Protein AF-A0AAD5J1R4-F1 (afdb_monomer_lite)

Sequence (241 aa):
MRTSSSSIIDPLDPNIWIPVDDSEETWIGKNVGCISYLMESNGELLVVHRIMNFMLSIIDPDAPHGVLKEDVMTVAVIKVLIINLIIMMMMMIILPTIITVDWARYSVYAIMFLTTMTRFVIKLAEEEPDDNEDEGDDDAIIDFNLTMLQTSKFEVFKIDYPGANNNNNMSVTRLKSLGDRMLFVSKSGSVSVQVSKSNDELKKNCIFFVEEEFEDYPTTISRESGIFYLENERIQRSLPS

Foldseek 3Di:
DDPPPPDPPDPPPQFDWDAPDPPSQKIWGWHKDWDWAWDDDPNWIKIKIFIKIWTFIFRDVDDDDDDPPPVVLVVVLVVVVVVVVVVVVVCVVVVVVPDPDDPPVVVVVVVVVVVVVVVVNVVSVPPDPPDPDDDDDDPPPRCSPDTPIAGQFMWMKIWDDQPPVVDNDIDIHTDLFPPQWEKEDEPVHIDIDRNVVDPPPDDGRKYFYFYADDPPDDDDRDQRGFIAHSNVRDTDTPDDD

Organism: Acer negundo (NCBI:txid4023)

InterPro domains:
  IPR005174 KIB1-4, beta-propeller [PF03478] (149-221)
  IPR050942 Arabidopsis F-box involved in BR signaling [PTHR44259] (27-236)

Structure (mmCIF, N/CA/C/O backbone):
data_AF-A0AAD5J1R4-F1
#
_entry.id   AF-A0AAD5J1R4-F1
#
loop_
_atom_site.group_PDB
_atom_site.id
_atom_site.type_symbol
_atom_site.label_atom_id
_atom_site.label_alt_id
_atom_site.label_comp_id
_atom_site.label_asym_id
_atom_site.label_entity_id
_atom_site.label_seq_id
_atom_site.pdbx_PDB_ins_code
_atom_site.Cartn_x
_atom_site.Cartn_y
_atom_site.Cartn_z
_atom_site.occupancy
_atom_site.B_iso_or_equiv
_atom_site.auth_seq_id
_atom_site.auth_comp_id
_atom_site.auth_asym_id
_atom_site.auth_atom_id
_atom_site.pdbx_PDB_model_num
ATOM 1 N N . MET A 1 1 ? 11.803 -38.289 -29.789 1.00 37.25 1 MET A N 1
ATOM 2 C CA . MET A 1 1 ? 10.973 -37.911 -28.625 1.00 37.25 1 MET A CA 1
ATOM 3 C C . MET A 1 1 ? 11.885 -37.277 -27.586 1.00 37.25 1 MET A C 1
ATOM 5 O O . MET A 1 1 ? 12.586 -37.999 -26.893 1.00 37.25 1 MET A O 1
ATOM 9 N N . ARG A 1 2 ? 11.965 -35.941 -27.554 1.00 30.50 2 ARG A N 1
ATOM 10 C CA . ARG A 1 2 ? 12.639 -35.196 -26.481 1.00 30.50 2 ARG A CA 1
ATOM 11 C C . ARG A 1 2 ? 11.595 -34.960 -25.394 1.00 30.50 2 ARG A C 1
ATOM 13 O O . ARG A 1 2 ? 10.564 -34.360 -25.669 1.00 30.50 2 ARG A O 1
ATOM 20 N N . THR A 1 3 ? 11.827 -35.499 -24.207 1.00 33.41 3 THR A N 1
ATOM 21 C CA . THR A 1 3 ? 11.014 -35.229 -23.022 1.00 33.41 3 THR A CA 1
ATOM 22 C C . THR A 1 3 ? 11.405 -33.859 -22.487 1.00 33.41 3 THR A C 1
ATOM 24 O O . THR A 1 3 ? 12.488 -33.706 -21.925 1.00 33.41 3 THR A O 1
ATOM 27 N N . SER A 1 4 ? 10.551 -32.863 -22.706 1.00 34.62 4 SER A N 1
ATOM 28 C CA . SER A 1 4 ? 10.670 -31.536 -22.106 1.00 34.62 4 SER A CA 1
ATOM 29 C C . SER A 1 4 ? 10.493 -31.675 -20.596 1.00 34.62 4 SER A C 1
ATOM 31 O O . SER A 1 4 ? 9.399 -31.964 -20.112 1.00 34.62 4 SER A O 1
ATOM 33 N N . SER A 1 5 ? 11.580 -31.531 -19.845 1.00 36.69 5 SER A N 1
ATOM 34 C CA . SER A 1 5 ? 11.534 -31.409 -18.393 1.00 36.69 5 SER A CA 1
ATOM 35 C C . SER A 1 5 ? 10.928 -30.051 -18.048 1.00 36.69 5 SER A C 1
ATOM 37 O O . SER A 1 5 ? 11.595 -29.028 -18.164 1.00 36.69 5 SER A O 1
ATOM 39 N N . SER A 1 6 ? 9.655 -30.044 -17.657 1.00 36.97 6 SER A N 1
ATOM 40 C CA . SER A 1 6 ? 9.028 -28.902 -16.993 1.00 36.97 6 SER A CA 1
ATOM 41 C C . SER A 1 6 ? 9.706 -28.737 -15.633 1.00 36.97 6 SER A C 1
ATOM 43 O O . SER A 1 6 ? 9.441 -29.494 -14.699 1.00 36.97 6 SER A O 1
ATOM 45 N N . SER A 1 7 ? 10.646 -27.800 -15.541 1.00 42.28 7 SER A N 1
ATOM 46 C CA . SER A 1 7 ? 11.111 -27.300 -14.255 1.00 42.28 7 SER A CA 1
ATOM 47 C C . SER A 1 7 ? 9.944 -26.569 -13.594 1.00 42.28 7 SER A C 1
ATOM 49 O O . SER A 1 7 ? 9.289 -25.717 -14.194 1.00 42.28 7 SER A O 1
ATOM 51 N N . ILE A 1 8 ? 9.645 -26.961 -12.360 1.00 39.19 8 ILE A N 1
ATOM 52 C CA . ILE A 1 8 ? 8.703 -26.265 -11.490 1.00 39.19 8 ILE A CA 1
ATOM 53 C C . ILE A 1 8 ? 9.394 -24.954 -11.110 1.00 39.19 8 ILE A C 1
ATOM 55 O O . ILE A 1 8 ? 10.308 -24.953 -10.290 1.00 39.19 8 ILE A O 1
ATOM 59 N N . ILE A 1 9 ? 9.025 -23.870 -11.788 1.00 45.59 9 ILE A N 1
ATOM 60 C CA . ILE A 1 9 ? 9.488 -22.519 -11.471 1.00 45.59 9 ILE A CA 1
ATOM 61 C C . ILE A 1 9 ? 8.836 -22.129 -10.144 1.00 45.59 9 ILE A C 1
ATOM 63 O O . ILE A 1 9 ? 7.610 -22.177 -10.024 1.00 45.59 9 ILE A O 1
ATOM 67 N N . ASP A 1 10 ? 9.650 -21.785 -9.149 1.00 42.41 10 ASP A N 1
ATOM 68 C CA . ASP A 1 10 ? 9.164 -21.292 -7.865 1.00 42.41 10 ASP A CA 1
ATOM 69 C C . ASP A 1 10 ? 8.550 -19.895 -8.094 1.00 42.41 10 ASP A C 1
ATOM 71 O O . ASP A 1 10 ? 9.265 -18.979 -8.507 1.00 42.41 10 ASP A O 1
ATOM 75 N N . PRO A 1 11 ? 7.233 -19.690 -7.896 1.00 51.22 11 PRO A N 1
ATOM 76 C CA . PRO A 1 11 ? 6.548 -18.442 -8.254 1.00 51.22 11 PRO A CA 1
ATOM 77 C C . PRO A 1 11 ? 6.973 -17.224 -7.415 1.00 51.22 11 PRO A C 1
ATOM 79 O O . PRO A 1 11 ? 6.411 -16.139 -7.584 1.00 51.22 11 PRO A O 1
ATOM 82 N N . LEU A 1 12 ? 7.924 -17.407 -6.498 1.00 46.44 12 LEU A N 1
ATOM 83 C CA . LEU A 1 12 ? 8.474 -16.387 -5.615 1.00 46.44 12 LEU A CA 1
ATOM 84 C C . LEU A 1 12 ? 9.927 -16.016 -5.931 1.00 46.44 12 LEU A C 1
ATOM 86 O O . LEU A 1 12 ? 10.470 -15.192 -5.201 1.00 46.44 12 LEU A O 1
ATOM 90 N N . ASP A 1 13 ? 10.554 -16.576 -6.972 1.00 58.09 13 ASP A N 1
ATOM 91 C CA . ASP A 1 13 ? 11.857 -16.077 -7.420 1.00 58.09 13 ASP A CA 1
ATOM 92 C C . ASP A 1 13 ? 11.669 -14.664 -8.013 1.00 58.09 13 ASP A C 1
ATOM 94 O O . ASP A 1 13 ? 10.977 -14.514 -9.027 1.00 58.09 13 ASP A O 1
ATOM 98 N N . PRO A 1 14 ? 12.207 -13.606 -7.375 1.00 55.34 14 PRO A N 1
ATOM 99 C CA . PRO A 1 14 ? 12.009 -12.227 -7.815 1.00 55.34 14 PRO A CA 1
ATOM 100 C C . PRO A 1 14 ? 12.715 -11.903 -9.141 1.00 55.34 14 PRO A C 1
ATOM 102 O O . PRO A 1 14 ? 12.555 -10.791 -9.632 1.00 55.34 14 PRO A O 1
ATOM 105 N N . ASN A 1 15 ? 13.471 -12.847 -9.715 1.00 58.97 15 ASN A N 1
ATOM 106 C CA . ASN A 1 15 ? 14.319 -12.630 -10.884 1.00 58.97 15 ASN A CA 1
ATOM 107 C C . ASN A 1 15 ? 13.973 -13.573 -12.050 1.00 58.97 15 ASN A C 1
ATOM 109 O O . ASN A 1 15 ? 14.857 -14.142 -12.692 1.00 58.97 15 ASN A O 1
ATOM 113 N N . ILE A 1 16 ? 12.681 -13.753 -12.339 1.00 68.81 16 ILE A N 1
ATOM 114 C CA . ILE A 1 16 ? 12.258 -14.499 -13.530 1.00 68.81 16 ILE A CA 1
ATOM 115 C C . ILE A 1 16 ? 12.332 -13.569 -14.746 1.00 68.81 16 ILE A C 1
ATOM 117 O O . ILE A 1 16 ? 11.579 -12.598 -14.850 1.00 68.81 16 ILE A O 1
ATOM 121 N N . TRP A 1 17 ? 13.223 -13.913 -15.674 1.00 65.94 17 TRP A N 1
ATOM 122 C CA . TRP A 1 17 ? 13.359 -13.278 -16.982 1.00 65.94 17 TRP A CA 1
ATOM 123 C C . TRP A 1 17 ? 12.684 -14.146 -18.039 1.00 65.94 17 TRP A C 1
ATOM 125 O O . TRP A 1 17 ? 12.950 -15.347 -18.119 1.00 65.94 17 TRP A O 1
ATOM 135 N N . ILE A 1 18 ? 11.790 -13.549 -18.826 1.00 69.00 18 ILE A N 1
ATOM 136 C CA . ILE A 1 18 ? 11.071 -14.242 -19.900 1.00 69.00 18 ILE A CA 1
ATOM 137 C C . ILE A 1 18 ? 11.356 -13.499 -21.212 1.00 69.00 18 ILE A C 1
ATOM 139 O O . ILE A 1 18 ? 11.088 -12.295 -21.269 1.00 69.00 18 ILE A O 1
ATOM 143 N N . PRO A 1 19 ? 11.897 -14.169 -22.247 1.00 65.19 19 PRO A N 1
ATOM 144 C CA . PRO A 1 19 ? 12.028 -13.563 -23.568 1.00 65.19 19 PRO A CA 1
ATOM 145 C C . PRO A 1 19 ? 10.634 -13.293 -24.152 1.00 65.19 19 PRO A C 1
ATOM 147 O O . PRO A 1 19 ? 9.714 -14.097 -23.977 1.00 65.19 19 PRO A O 1
ATOM 150 N N . VAL A 1 20 ? 10.455 -12.142 -24.802 1.00 68.44 20 VAL A N 1
ATOM 151 C CA . VAL A 1 20 ? 9.153 -11.731 -25.367 1.00 68.44 20 VAL A CA 1
ATOM 152 C C . VAL A 1 20 ? 8.798 -12.536 -26.613 1.00 68.44 20 VAL A C 1
ATOM 154 O O . VAL A 1 20 ? 7.625 -12.839 -26.839 1.00 68.44 20 VAL A O 1
ATOM 157 N N . ASP A 1 21 ? 9.804 -12.908 -27.396 1.00 74.94 21 ASP A N 1
ATOM 158 C CA . ASP A 1 21 ? 9.683 -13.699 -28.612 1.00 74.94 21 ASP A CA 1
ATOM 159 C C . ASP A 1 21 ? 10.934 -14.571 -28.832 1.00 74.94 21 ASP A C 1
ATOM 161 O O . ASP A 1 21 ? 11.870 -14.580 -28.028 1.00 74.94 21 ASP A O 1
ATOM 165 N N . ASP A 1 22 ? 10.934 -15.328 -29.930 1.00 75.75 22 ASP A N 1
ATOM 166 C CA . ASP A 1 22 ? 12.036 -16.220 -30.301 1.00 75.75 22 ASP A CA 1
ATOM 167 C C . ASP A 1 22 ? 13.310 -15.467 -30.742 1.00 75.75 22 ASP A C 1
ATOM 169 O O . ASP A 1 22 ? 14.309 -16.116 -31.047 1.00 75.75 22 ASP A O 1
ATOM 173 N N . SER A 1 23 ? 13.292 -14.127 -30.820 1.00 69.25 23 SER A N 1
ATOM 174 C CA . SER A 1 23 ? 14.465 -13.344 -31.237 1.00 69.25 23 SER A CA 1
ATOM 175 C C . SER A 1 23 ? 15.532 -13.246 -30.144 1.00 69.25 23 SER A C 1
ATOM 177 O O . SER A 1 23 ? 16.688 -12.993 -30.458 1.00 69.25 23 SER A O 1
ATOM 179 N N . GLU A 1 24 ? 15.16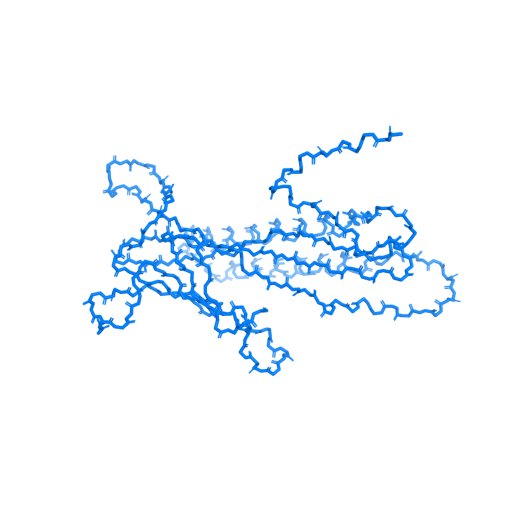9 -13.468 -28.872 1.00 62.22 24 GLU A N 1
ATOM 180 C CA . GLU A 1 24 ? 16.021 -13.214 -27.693 1.00 62.22 24 GLU A CA 1
ATOM 181 C C . GLU A 1 24 ? 16.518 -11.754 -27.564 1.00 62.22 24 GLU A C 1
ATOM 183 O O . GLU A 1 24 ? 17.336 -11.461 -26.691 1.00 62.22 24 GLU A O 1
ATOM 188 N N . GLU A 1 25 ? 16.002 -10.824 -28.375 1.00 63.16 25 GLU A N 1
ATOM 189 C CA . GLU A 1 25 ? 16.396 -9.406 -28.362 1.00 63.16 25 GLU A CA 1
ATOM 190 C C . GLU A 1 25 ? 15.637 -8.618 -27.284 1.00 63.16 25 GLU A C 1
ATOM 192 O O . GLU A 1 25 ? 16.150 -7.653 -26.726 1.00 63.16 25 GLU A O 1
ATOM 197 N N . THR A 1 26 ? 14.421 -9.050 -26.930 1.00 59.06 26 THR A N 1
ATOM 198 C CA . THR A 1 26 ? 13.591 -8.372 -25.922 1.00 59.06 26 THR A CA 1
ATOM 199 C C . THR A 1 26 ? 13.359 -9.258 -24.702 1.00 59.06 26 THR A C 1
ATOM 201 O O . THR A 1 26 ? 12.822 -10.365 -24.804 1.00 59.06 26 THR A O 1
ATOM 204 N N . TRP A 1 27 ? 13.692 -8.739 -23.518 1.00 61.38 27 TRP A N 1
ATOM 205 C CA . TRP A 1 27 ? 13.522 -9.431 -22.239 1.00 61.38 27 TRP A CA 1
ATOM 206 C C . TRP A 1 27 ? 12.521 -8.697 -21.347 1.00 61.38 27 TRP A C 1
ATOM 208 O O . TRP A 1 27 ? 12.589 -7.478 -21.186 1.00 61.38 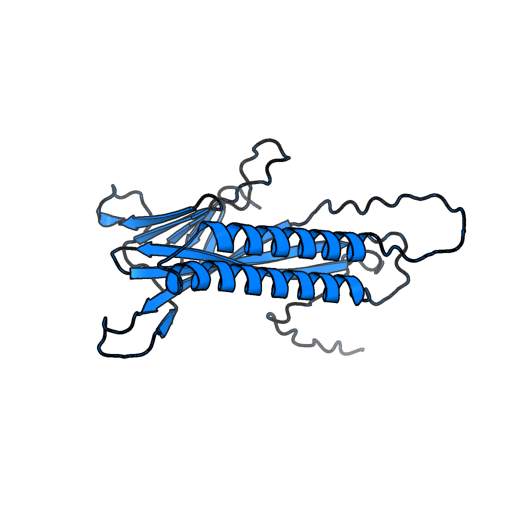27 TRP A O 1
ATOM 218 N N . ILE A 1 28 ? 11.612 -9.447 -20.718 1.00 63.38 28 ILE A N 1
ATOM 219 C CA . ILE A 1 28 ? 10.751 -8.934 -19.647 1.00 63.38 28 ILE A CA 1
ATOM 220 C C . ILE A 1 28 ? 11.301 -9.424 -18.314 1.00 63.38 28 ILE A C 1
ATOM 222 O O . ILE A 1 28 ? 11.259 -10.619 -18.005 1.00 63.38 28 ILE A O 1
ATOM 226 N N . GLY A 1 29 ? 11.789 -8.479 -17.513 1.00 66.31 29 GLY A N 1
ATOM 227 C CA . GLY A 1 29 ? 12.100 -8.709 -16.109 1.00 66.31 29 GLY A CA 1
ATOM 228 C C . GLY A 1 29 ? 10.849 -8.521 -15.268 1.00 66.31 29 GLY A C 1
ATOM 229 O O . GLY A 1 29 ? 10.264 -7.434 -15.264 1.00 66.31 29 GLY A O 1
ATOM 230 N N . LYS A 1 30 ? 10.434 -9.563 -14.543 1.00 66.44 30 LYS A N 1
ATOM 231 C CA . LYS A 1 30 ? 9.366 -9.446 -13.547 1.00 66.44 30 LYS A CA 1
ATOM 232 C C . LYS A 1 30 ? 9.980 -9.230 -12.172 1.00 66.44 30 LYS A C 1
ATOM 234 O O . LYS A 1 30 ? 10.419 -10.187 -11.550 1.00 66.44 30 LYS A O 1
ATOM 239 N N . ASN A 1 31 ? 9.939 -7.997 -11.680 1.00 75.69 31 ASN A N 1
ATOM 240 C CA . ASN A 1 31 ? 10.388 -7.662 -10.331 1.00 75.69 31 ASN A CA 1
ATOM 241 C C . ASN A 1 31 ? 9.186 -7.440 -9.396 1.00 75.69 31 ASN A C 1
ATOM 243 O O . ASN A 1 31 ? 8.081 -7.109 -9.840 1.00 75.69 31 ASN A O 1
ATOM 247 N N . VAL A 1 32 ? 9.382 -7.630 -8.093 1.00 79.19 32 VAL A N 1
ATOM 248 C CA . VAL A 1 32 ? 8.359 -7.410 -7.066 1.00 79.19 32 VAL A CA 1
ATOM 249 C C . VAL A 1 32 ? 8.813 -6.277 -6.161 1.00 79.19 32 VAL A C 1
ATOM 251 O O . VAL A 1 32 ? 9.796 -6.398 -5.437 1.00 79.19 32 VAL A O 1
ATOM 254 N N . GLY A 1 33 ? 8.062 -5.182 -6.159 1.00 83.62 33 GLY A N 1
ATOM 255 C CA . GLY A 1 33 ? 8.276 -4.076 -5.230 1.00 83.62 33 GLY A CA 1
ATOM 256 C C . GLY A 1 33 ? 7.164 -3.989 -4.194 1.00 83.62 33 GLY A C 1
ATOM 257 O O . GLY A 1 33 ? 6.067 -4.531 -4.356 1.00 83.62 33 GLY A O 1
ATOM 258 N N . CYS A 1 34 ? 7.467 -3.300 -3.100 1.00 88.19 34 CYS A N 1
ATOM 259 C CA . CYS A 1 34 ? 6.586 -3.178 -1.950 1.00 88.19 34 CYS A CA 1
ATOM 260 C C . CYS A 1 34 ? 6.570 -1.730 -1.452 1.00 88.19 34 CYS A C 1
ATOM 262 O O . CYS A 1 34 ? 7.620 -1.169 -1.147 1.00 88.19 34 CYS A O 1
ATOM 264 N N . ILE A 1 35 ? 5.379 -1.141 -1.342 1.00 89.88 35 ILE A N 1
ATOM 265 C CA . ILE A 1 35 ? 5.156 0.143 -0.664 1.00 89.88 35 ILE A CA 1
ATOM 266 C C . ILE A 1 35 ? 4.447 -0.137 0.656 1.00 89.88 35 ILE A C 1
ATOM 268 O O . ILE A 1 35 ? 3.526 -0.948 0.711 1.00 89.88 35 ILE A O 1
ATOM 272 N N . SER A 1 36 ? 4.870 0.536 1.724 1.00 94.06 36 SER A N 1
ATOM 273 C CA . SER A 1 36 ? 4.304 0.351 3.063 1.00 94.06 36 SER A CA 1
ATOM 274 C C . SER A 1 36 ? 3.607 1.625 3.522 1.00 94.06 36 SER A C 1
ATOM 276 O O . SER A 1 36 ? 4.203 2.698 3.486 1.00 94.06 36 SER A O 1
ATOM 278 N N . TYR A 1 37 ? 2.370 1.496 3.991 1.00 95.25 37 TYR A N 1
ATOM 279 C CA . TYR A 1 37 ? 1.590 2.582 4.576 1.00 95.25 37 TYR A CA 1
ATOM 280 C C . TYR A 1 37 ? 1.415 2.326 6.069 1.00 95.25 37 TYR A C 1
ATOM 282 O O . TYR A 1 37 ? 1.010 1.231 6.464 1.00 95.25 37 TYR A O 1
ATOM 290 N N . LEU A 1 38 ? 1.703 3.331 6.893 1.00 95.31 38 LEU A N 1
ATOM 291 C CA . LEU A 1 38 ? 1.463 3.292 8.332 1.00 95.31 38 LEU A CA 1
ATOM 292 C C . LEU A 1 38 ? 0.208 4.106 8.647 1.00 95.31 38 LEU A C 1
ATOM 294 O O . LEU A 1 38 ? 0.144 5.280 8.291 1.00 95.31 38 LEU A O 1
ATOM 298 N N . MET A 1 39 ? -0.773 3.501 9.316 1.00 95.50 39 MET A N 1
ATOM 299 C CA . MET A 1 39 ? -2.024 4.186 9.649 1.00 95.50 39 MET A CA 1
ATOM 300 C C . MET A 1 39 ? -2.605 3.751 10.987 1.00 95.50 39 MET A C 1
ATOM 302 O O . MET A 1 39 ? -2.470 2.598 11.395 1.00 95.50 39 MET A O 1
ATOM 306 N N . GLU A 1 40 ? -3.314 4.666 11.640 1.00 95.94 40 GLU A N 1
ATOM 307 C CA . GLU A 1 40 ? -4.115 4.369 12.823 1.00 95.94 40 GLU A CA 1
ATOM 308 C C . GLU A 1 40 ? -5.559 4.026 12.429 1.00 95.94 40 GLU A C 1
ATOM 310 O O . GLU A 1 40 ? -6.170 4.656 11.564 1.00 95.94 40 GLU A O 1
ATOM 315 N N . SER A 1 41 ? -6.123 3.011 13.077 1.00 95.50 41 SER A N 1
ATOM 316 C CA . SER A 1 41 ? -7.479 2.531 12.858 1.00 95.50 41 SER A CA 1
ATOM 317 C C . SER A 1 41 ? -8.099 2.094 14.181 1.00 95.50 41 SER A C 1
ATOM 319 O O . SER A 1 41 ? -7.761 1.039 14.713 1.00 95.50 41 SER A O 1
ATOM 321 N N . ASN A 1 42 ? -9.030 2.891 14.713 1.00 92.25 42 ASN A N 1
ATOM 322 C CA . ASN A 1 42 ? -9.698 2.638 15.998 1.00 92.25 42 ASN A CA 1
ATOM 323 C C . ASN A 1 42 ? -8.723 2.431 17.176 1.00 92.25 42 ASN A C 1
ATOM 325 O O . ASN A 1 42 ? -8.926 1.541 17.999 1.00 92.25 42 ASN A O 1
ATOM 329 N N . GLY A 1 43 ? -7.655 3.230 17.245 1.00 92.25 43 GLY A N 1
ATOM 330 C CA . GLY A 1 43 ? -6.619 3.095 18.274 1.00 92.25 43 GLY A CA 1
ATOM 331 C C . GLY A 1 43 ? -5.669 1.911 18.065 1.00 92.25 43 GLY A C 1
ATOM 332 O O . GLY A 1 43 ? -4.784 1.686 18.886 1.00 92.25 43 GLY A O 1
ATOM 333 N N . GLU A 1 44 ? -5.826 1.145 16.982 1.00 94.31 44 GLU A N 1
ATOM 334 C CA . GLU A 1 44 ? -4.854 0.142 16.550 1.00 94.31 44 GLU A CA 1
ATOM 335 C C . GLU A 1 44 ? -3.929 0.746 15.495 1.00 94.31 44 GLU A C 1
ATOM 337 O O . GLU A 1 44 ? -4.391 1.446 14.594 1.00 94.31 44 GLU A O 1
ATOM 342 N N . LEU A 1 45 ? -2.635 0.433 15.555 1.00 95.25 45 LEU A N 1
ATOM 343 C CA . LEU A 1 45 ? -1.707 0.809 14.496 1.00 95.25 45 LEU A CA 1
ATOM 344 C C . LEU A 1 45 ? -1.556 -0.330 13.490 1.00 95.25 45 LEU A C 1
ATOM 346 O O . LEU A 1 45 ? -1.259 -1.471 13.859 1.00 95.25 45 LEU A O 1
ATOM 350 N N . LEU A 1 46 ? -1.753 -0.005 12.218 1.00 97.12 46 LEU A N 1
ATOM 351 C CA . LEU A 1 46 ? -1.706 -0.939 11.106 1.00 97.12 46 LEU A CA 1
ATOM 352 C C . LEU A 1 46 ? -0.587 -0.561 10.133 1.00 97.12 46 LEU A C 1
ATOM 354 O O . LEU A 1 46 ? -0.381 0.614 9.827 1.00 97.12 46 LEU A O 1
ATOM 358 N N . VAL A 1 47 ? 0.087 -1.580 9.605 1.00 97.06 47 VAL A N 1
ATOM 359 C CA . VAL A 1 47 ? 0.970 -1.482 8.441 1.00 97.06 47 VAL A CA 1
ATOM 360 C C . VAL A 1 47 ? 0.280 -2.169 7.277 1.00 97.06 47 VAL A C 1
ATOM 362 O O . VAL A 1 47 ? -0.074 -3.345 7.363 1.00 97.06 47 VAL A O 1
ATOM 365 N N . VAL A 1 48 ? 0.083 -1.444 6.186 1.00 97.31 48 VAL A N 1
ATOM 366 C CA . VAL A 1 48 ? -0.471 -1.984 4.946 1.00 97.31 48 VAL A CA 1
ATOM 367 C C . VAL A 1 48 ? 0.642 -2.034 3.915 1.00 97.31 48 VAL A C 1
ATOM 369 O O . VAL A 1 48 ? 1.131 -0.999 3.475 1.00 97.31 48 VAL A O 1
ATOM 372 N N . HIS A 1 49 ? 1.037 -3.238 3.523 1.00 96.06 49 HIS A N 1
ATOM 373 C CA . HIS A 1 49 ? 1.948 -3.461 2.413 1.00 96.06 49 HIS A CA 1
ATOM 374 C C . HIS A 1 49 ? 1.151 -3.579 1.119 1.00 96.06 49 HIS A C 1
ATOM 376 O O . HIS A 1 49 ? 0.279 -4.439 0.991 1.00 96.06 49 HIS A O 1
ATOM 382 N N . ARG A 1 50 ? 1.470 -2.729 0.149 1.00 94.81 50 ARG A N 1
ATOM 383 C CA . ARG A 1 50 ? 1.038 -2.843 -1.238 1.00 94.81 50 ARG A CA 1
ATOM 384 C C . ARG A 1 50 ? 2.150 -3.494 -2.032 1.00 94.81 50 ARG A C 1
ATOM 386 O O . ARG A 1 50 ? 3.233 -2.929 -2.165 1.00 94.81 50 ARG A O 1
ATOM 393 N N . ILE A 1 51 ? 1.863 -4.672 -2.558 1.00 93.06 51 ILE A N 1
ATOM 394 C CA . ILE A 1 51 ? 2.812 -5.456 -3.335 1.00 93.06 51 ILE A CA 1
ATOM 395 C C . ILE A 1 51 ? 2.460 -5.256 -4.801 1.00 93.06 51 ILE A C 1
ATOM 397 O O . ILE A 1 51 ? 1.300 -5.390 -5.205 1.00 93.06 51 ILE A O 1
ATOM 401 N N . MET A 1 52 ? 3.460 -4.883 -5.586 1.00 90.81 52 MET A N 1
ATOM 402 C CA . MET A 1 52 ? 3.303 -4.570 -6.997 1.00 90.81 52 MET A CA 1
ATOM 403 C C . MET A 1 52 ? 4.280 -5.410 -7.802 1.00 90.81 52 MET A C 1
ATOM 405 O O . MET A 1 52 ? 5.415 -5.643 -7.386 1.00 90.81 52 MET A O 1
ATOM 409 N N . ASN A 1 53 ? 3.814 -5.859 -8.956 1.00 86.44 53 ASN A N 1
ATOM 410 C CA . ASN A 1 53 ? 4.665 -6.423 -9.981 1.00 86.44 53 ASN A CA 1
ATOM 411 C C . ASN A 1 53 ? 5.117 -5.275 -10.880 1.00 86.44 53 ASN A C 1
ATOM 413 O O . ASN A 1 53 ? 4.301 -4.454 -11.299 1.00 86.44 53 ASN A O 1
ATOM 417 N N . PHE A 1 54 ? 6.408 -5.245 -11.161 1.00 79.25 54 PHE A N 1
ATOM 418 C CA . PHE A 1 54 ? 7.040 -4.315 -12.074 1.00 79.25 54 PHE A CA 1
ATOM 419 C C . PHE A 1 54 ? 7.454 -5.147 -13.275 1.00 79.25 54 PHE A C 1
ATOM 421 O O . PHE A 1 54 ? 8.199 -6.118 -13.117 1.00 79.25 54 PHE A O 1
ATOM 428 N N . MET A 1 55 ? 6.939 -4.805 -14.451 1.00 72.50 55 MET A N 1
ATOM 429 C CA . MET A 1 55 ? 7.506 -5.302 -15.698 1.00 72.50 55 MET A CA 1
ATOM 430 C C . MET A 1 55 ? 8.411 -4.216 -16.253 1.00 72.50 55 MET A C 1
ATOM 432 O O . MET A 1 55 ? 7.950 -3.115 -16.548 1.00 72.50 55 MET A O 1
ATOM 436 N N . LEU A 1 56 ? 9.703 -4.526 -16.310 1.00 68.19 56 LEU A N 1
ATOM 437 C CA . LEU A 1 56 ? 10.702 -3.680 -16.939 1.00 68.19 56 LEU A CA 1
ATOM 438 C C . LEU A 1 56 ? 11.004 -4.297 -18.308 1.00 68.19 56 LEU A C 1
ATOM 440 O O . LEU A 1 56 ? 11.502 -5.424 -18.371 1.00 68.19 56 LEU A O 1
ATOM 444 N N . SER A 1 57 ? 10.662 -3.591 -19.385 1.00 63.06 57 SER A N 1
ATOM 445 C CA . SER A 1 57 ? 11.186 -3.898 -20.715 1.00 63.06 57 SER A CA 1
ATOM 446 C C . SER A 1 57 ? 12.452 -3.078 -20.910 1.00 63.06 57 SER A C 1
ATOM 448 O O . SER A 1 57 ? 12.382 -1.850 -20.967 1.00 63.06 57 SER A O 1
ATOM 450 N N . ILE A 1 58 ? 13.596 -3.746 -20.983 1.00 61.44 58 ILE A N 1
ATOM 451 C CA . ILE A 1 58 ? 14.835 -3.114 -21.432 1.00 61.44 58 ILE A CA 1
ATOM 452 C C . ILE A 1 58 ? 14.941 -3.458 -22.911 1.00 61.44 58 ILE A C 1
ATOM 454 O O . ILE A 1 58 ? 15.011 -4.635 -23.262 1.00 61.44 58 ILE A O 1
ATOM 458 N N . ILE A 1 59 ? 14.876 -2.436 -23.759 1.00 60.78 59 ILE A N 1
ATOM 459 C CA . ILE A 1 59 ? 15.247 -2.550 -25.165 1.00 60.78 59 ILE A CA 1
ATOM 460 C C . ILE A 1 59 ? 16.674 -2.023 -25.211 1.00 60.78 59 ILE A C 1
ATOM 462 O O . ILE A 1 59 ? 16.878 -0.814 -25.162 1.00 60.78 59 ILE A O 1
ATOM 466 N N . ASP A 1 60 ? 17.646 -2.928 -25.182 1.00 60.25 60 ASP A N 1
ATOM 467 C CA . ASP A 1 60 ? 19.040 -2.577 -25.428 1.00 60.25 60 ASP A CA 1
ATOM 468 C C . ASP A 1 60 ? 19.329 -2.915 -26.897 1.00 60.25 60 ASP A C 1
ATOM 470 O O . ASP A 1 60 ? 19.357 -4.102 -27.236 1.00 60.25 60 ASP A O 1
ATOM 474 N N . PRO A 1 61 ? 19.443 -1.912 -27.787 1.00 58.78 61 PRO A N 1
ATOM 475 C CA . PRO A 1 61 ? 19.666 -2.152 -29.208 1.00 58.78 61 PRO A CA 1
ATOM 476 C C . PRO A 1 61 ? 21.043 -2.768 -29.504 1.00 58.78 61 PRO A C 1
ATOM 478 O O . PRO A 1 61 ? 21.197 -3.372 -30.564 1.00 58.78 61 PRO A O 1
ATOM 481 N N . ASP A 1 62 ? 21.999 -2.684 -28.569 1.00 59.38 62 ASP A N 1
ATOM 482 C CA . ASP A 1 62 ? 23.395 -3.080 -28.784 1.00 59.38 62 ASP A CA 1
ATOM 483 C C . ASP A 1 62 ? 23.887 -4.189 -27.839 1.00 59.38 62 ASP A C 1
ATOM 485 O O . ASP A 1 62 ? 25.032 -4.635 -27.963 1.00 59.38 62 ASP A O 1
ATOM 489 N N . ALA A 1 63 ? 23.049 -4.684 -26.917 1.00 53.56 63 ALA A N 1
ATOM 490 C CA . ALA A 1 63 ? 23.431 -5.731 -25.967 1.00 53.56 63 ALA A CA 1
ATOM 491 C C . ALA A 1 63 ? 23.947 -6.999 -26.682 1.00 53.56 63 ALA A C 1
ATOM 493 O O . ALA A 1 63 ? 23.162 -7.753 -27.270 1.00 53.56 63 ALA A O 1
ATOM 494 N N . PRO A 1 64 ? 25.245 -7.343 -26.559 1.00 50.34 64 PRO A N 1
ATOM 495 C CA . PRO A 1 64 ? 25.724 -8.644 -26.980 1.00 50.34 64 PRO A CA 1
ATOM 496 C C . PRO A 1 64 ? 25.112 -9.705 -26.064 1.00 50.34 64 PRO A C 1
ATOM 498 O O . PRO A 1 64 ? 25.164 -9.586 -24.840 1.00 50.34 64 PRO A O 1
ATOM 501 N N . HIS A 1 65 ? 24.549 -10.746 -26.680 1.00 46.97 65 HIS A N 1
ATOM 502 C CA . HIS A 1 65 ? 23.905 -11.893 -26.041 1.00 46.97 65 HIS A CA 1
ATOM 503 C C . HIS A 1 65 ? 24.422 -12.226 -24.633 1.00 46.97 65 HIS A C 1
ATOM 505 O O . HIS A 1 65 ? 25.523 -12.751 -24.454 1.00 46.97 65 HIS A O 1
ATOM 511 N N . GLY A 1 66 ? 23.525 -12.067 -23.661 1.00 56.25 66 GLY A N 1
ATOM 512 C CA . GLY A 1 66 ? 23.571 -12.802 -22.408 1.00 56.25 66 GLY A CA 1
ATOM 513 C C . GLY A 1 66 ? 24.314 -12.090 -21.286 1.00 56.25 66 GLY A C 1
ATOM 514 O O . GLY A 1 66 ? 25.528 -11.919 -21.311 1.00 56.25 66 GLY A O 1
ATOM 515 N N . VAL A 1 67 ? 23.556 -11.849 -20.216 1.00 46.97 67 VAL A N 1
ATOM 516 C CA . VAL A 1 67 ? 23.970 -11.225 -18.958 1.00 46.97 67 VAL A CA 1
ATOM 517 C C . VAL A 1 67 ? 24.050 -9.708 -19.096 1.00 46.97 67 VAL A C 1
ATOM 519 O O . VAL A 1 67 ? 25.112 -9.145 -19.342 1.00 46.97 67 VAL A O 1
ATOM 522 N N . LEU A 1 68 ? 22.926 -9.044 -18.789 1.00 46.94 68 LEU A N 1
ATOM 523 C CA . LEU A 1 68 ? 22.995 -7.786 -18.050 1.00 46.94 68 LEU A CA 1
ATOM 524 C C . LEU A 1 68 ? 23.923 -8.069 -16.869 1.00 46.94 68 LEU A C 1
ATOM 526 O O . LEU A 1 68 ? 23.522 -8.672 -15.869 1.00 46.94 68 LEU A O 1
ATOM 530 N N . LYS A 1 69 ? 25.201 -7.708 -17.007 1.00 48.34 69 LYS A N 1
ATOM 531 C CA . LYS A 1 69 ? 26.000 -7.393 -15.841 1.00 48.34 69 LYS A CA 1
ATOM 532 C C . LYS A 1 69 ? 25.178 -6.291 -15.209 1.00 48.34 69 LYS A C 1
ATOM 534 O O . LYS A 1 69 ? 25.136 -5.192 -15.745 1.00 48.34 69 LYS A O 1
ATOM 539 N N . GLU A 1 70 ? 24.453 -6.622 -14.139 1.00 51.16 70 GLU A N 1
ATOM 540 C CA . GLU A 1 70 ? 24.164 -5.645 -13.103 1.00 51.16 70 GLU A CA 1
ATOM 541 C C . GLU A 1 70 ? 25.463 -4.882 -12.965 1.00 51.16 70 GLU A C 1
ATOM 543 O O . GLU A 1 70 ? 26.457 -5.475 -12.529 1.00 51.16 70 GLU A O 1
ATOM 548 N N . ASP A 1 71 ? 25.500 -3.666 -13.507 1.00 52.59 71 ASP A N 1
ATOM 549 C CA . ASP A 1 71 ? 26.739 -2.935 -13.535 1.00 52.59 71 ASP A CA 1
ATOM 550 C C . ASP A 1 71 ? 27.100 -2.810 -12.064 1.00 52.59 71 ASP A C 1
ATOM 552 O O . ASP A 1 71 ? 26.328 -2.299 -11.241 1.00 52.59 71 ASP A O 1
ATOM 556 N N . VAL A 1 72 ? 28.180 -3.497 -11.687 1.00 57.50 72 VAL A N 1
ATOM 557 C CA . VAL A 1 72 ? 28.513 -3.732 -10.281 1.00 57.50 72 VAL A CA 1
ATOM 558 C C . VAL A 1 72 ? 28.620 -2.374 -9.599 1.00 57.50 72 VAL A C 1
ATOM 560 O O . VAL A 1 72 ? 28.287 -2.243 -8.421 1.00 57.50 72 VAL A O 1
ATOM 563 N N . MET A 1 73 ? 28.988 -1.361 -10.387 1.00 54.41 73 MET A N 1
ATOM 564 C CA . MET A 1 73 ? 28.935 0.043 -10.055 1.00 54.41 73 MET A CA 1
ATOM 565 C C . MET A 1 73 ? 27.510 0.536 -9.765 1.00 54.41 73 MET A C 1
ATOM 567 O O . MET A 1 73 ? 27.277 0.981 -8.648 1.00 54.41 73 MET A O 1
ATOM 571 N N . THR A 1 74 ? 26.530 0.406 -10.665 1.00 59.22 74 THR A N 1
ATOM 572 C CA . THR A 1 74 ? 25.140 0.845 -10.425 1.00 59.22 74 THR A CA 1
ATOM 573 C C . THR A 1 74 ? 24.518 0.176 -9.200 1.00 59.22 74 THR A C 1
ATOM 575 O O . THR A 1 74 ? 23.934 0.851 -8.350 1.00 59.22 74 THR A O 1
ATOM 578 N N . VAL A 1 75 ? 24.686 -1.139 -9.035 1.00 63.06 75 VAL A N 1
ATOM 579 C CA . VAL A 1 75 ? 24.156 -1.846 -7.857 1.00 63.06 75 VAL A CA 1
ATOM 580 C C . VAL A 1 75 ? 24.885 -1.426 -6.580 1.00 63.06 75 VAL A C 1
ATOM 582 O O . VAL A 1 75 ? 24.247 -1.270 -5.534 1.00 63.06 75 VAL A O 1
ATOM 585 N N . ALA A 1 76 ? 26.203 -1.210 -6.631 1.00 66.81 76 ALA A N 1
ATOM 586 C CA . ALA A 1 76 ? 26.958 -0.690 -5.494 1.00 66.81 76 ALA A CA 1
ATOM 587 C C . ALA A 1 76 ? 26.537 0.743 -5.142 1.00 66.81 76 ALA A C 1
ATOM 589 O O . ALA A 1 76 ? 26.306 1.027 -3.969 1.00 66.81 76 ALA A O 1
ATOM 590 N N . VAL A 1 77 ? 26.361 1.616 -6.133 1.00 66.06 77 VAL A N 1
ATOM 591 C CA . VAL A 1 77 ? 25.925 3.008 -5.963 1.00 66.06 77 VAL A CA 1
ATOM 592 C C . VAL A 1 77 ? 24.531 3.054 -5.348 1.00 66.06 77 VAL A C 1
ATOM 594 O O . VAL A 1 77 ? 24.341 3.737 -4.342 1.00 66.06 77 VAL A O 1
ATOM 597 N N . ILE A 1 78 ? 23.579 2.263 -5.854 1.00 69.19 78 ILE A N 1
ATOM 598 C CA . ILE A 1 78 ? 22.228 2.159 -5.285 1.00 69.19 78 ILE A CA 1
ATOM 599 C C . ILE A 1 78 ? 22.286 1.647 -3.840 1.00 69.19 78 ILE A C 1
ATOM 601 O O . ILE A 1 78 ? 21.660 2.229 -2.952 1.00 69.19 78 ILE A O 1
ATOM 605 N N . LYS A 1 79 ? 23.074 0.599 -3.556 1.00 71.62 79 LYS A N 1
ATOM 606 C CA . LYS A 1 79 ? 23.241 0.074 -2.188 1.00 71.62 79 LYS A CA 1
ATOM 607 C C . LYS A 1 79 ? 23.854 1.111 -1.243 1.00 71.62 79 LYS A C 1
ATOM 609 O O . LYS A 1 79 ? 23.388 1.245 -0.112 1.00 71.62 79 LYS A O 1
ATOM 614 N N . VAL A 1 80 ? 24.856 1.867 -1.693 1.00 72.25 80 VAL A N 1
ATOM 615 C CA . VAL A 1 80 ? 25.490 2.948 -0.920 1.00 72.25 80 VAL A CA 1
ATOM 616 C C . VAL A 1 80 ? 24.501 4.086 -0.658 1.00 72.25 80 VAL A C 1
ATOM 618 O O . VAL A 1 80 ? 24.420 4.576 0.470 1.00 72.25 80 VAL A O 1
ATOM 621 N N . LEU A 1 81 ? 23.700 4.465 -1.655 1.00 70.25 81 LEU A N 1
ATOM 622 C CA . LEU A 1 81 ? 22.632 5.456 -1.513 1.00 70.25 81 LEU A CA 1
ATOM 623 C C . LEU A 1 81 ? 21.600 5.025 -0.468 1.00 70.25 81 LEU A C 1
ATOM 625 O O . LEU A 1 81 ? 21.297 5.800 0.438 1.00 70.25 81 LEU A O 1
ATOM 629 N N . ILE A 1 82 ? 21.122 3.779 -0.537 1.00 70.69 82 ILE A N 1
ATOM 630 C CA . ILE A 1 82 ? 20.151 3.229 0.419 1.00 70.69 82 ILE A CA 1
ATOM 631 C C . ILE A 1 82 ? 20.719 3.237 1.845 1.00 70.69 82 ILE A C 1
ATOM 633 O O . ILE A 1 82 ? 20.046 3.698 2.767 1.00 70.69 82 ILE A O 1
ATOM 637 N N . ILE A 1 83 ? 21.962 2.782 2.041 1.00 75.25 83 ILE A N 1
ATOM 638 C CA . ILE A 1 83 ? 22.613 2.779 3.363 1.00 75.25 83 ILE A CA 1
ATOM 639 C C . ILE A 1 83 ? 22.730 4.205 3.917 1.00 75.25 83 ILE A C 1
ATOM 641 O O . ILE A 1 83 ? 22.389 4.445 5.077 1.00 75.25 83 ILE A O 1
ATOM 645 N N . ASN A 1 84 ? 23.151 5.167 3.093 1.00 69.06 84 ASN A N 1
ATOM 646 C CA . ASN A 1 84 ? 23.254 6.568 3.504 1.00 69.06 84 ASN A CA 1
ATOM 647 C C . ASN A 1 84 ? 21.895 7.170 3.881 1.00 69.06 84 ASN A C 1
ATOM 649 O O . ASN A 1 84 ? 21.801 7.915 4.858 1.00 69.06 84 ASN A O 1
ATOM 653 N N . LEU A 1 85 ? 20.834 6.815 3.154 1.00 71.25 85 LEU A N 1
ATOM 654 C CA . LEU A 1 85 ? 19.471 7.269 3.430 1.00 71.25 85 LEU A CA 1
ATOM 655 C C . LEU A 1 85 ? 18.959 6.708 4.768 1.00 71.25 85 LEU A C 1
ATOM 657 O O . LEU A 1 85 ? 18.390 7.447 5.571 1.00 71.25 85 LEU A O 1
ATOM 661 N N . ILE A 1 86 ? 19.258 5.440 5.070 1.00 75.38 86 ILE A N 1
ATOM 662 C CA . ILE A 1 86 ? 18.947 4.818 6.368 1.00 75.38 86 ILE A CA 1
ATOM 663 C C . ILE A 1 86 ? 19.689 5.525 7.511 1.00 75.38 86 ILE A C 1
ATOM 665 O O . ILE A 1 86 ? 19.067 5.868 8.518 1.00 75.38 86 ILE A O 1
ATOM 669 N N . ILE A 1 87 ? 20.993 5.791 7.364 1.00 76.31 87 ILE A N 1
ATOM 670 C CA . ILE A 1 87 ? 21.793 6.497 8.383 1.00 76.31 87 ILE A CA 1
ATOM 671 C C . ILE A 1 87 ? 21.216 7.892 8.649 1.00 76.31 87 ILE A C 1
ATOM 673 O O . ILE A 1 87 ? 21.045 8.282 9.806 1.00 76.31 87 ILE A O 1
ATOM 677 N N . MET A 1 88 ? 20.861 8.622 7.590 1.00 76.25 88 MET A N 1
ATOM 678 C CA . MET A 1 88 ? 20.217 9.933 7.676 1.00 76.25 88 MET A CA 1
ATOM 679 C C . MET A 1 88 ? 18.891 9.876 8.445 1.00 76.25 88 MET A C 1
ATOM 681 O O . MET A 1 88 ? 18.666 10.691 9.343 1.00 76.25 88 MET A O 1
ATOM 685 N N . MET A 1 89 ? 18.032 8.894 8.151 1.00 75.62 89 MET A N 1
ATOM 686 C CA . MET A 1 89 ? 16.769 8.707 8.871 1.00 75.62 89 MET A CA 1
ATOM 687 C C . MET A 1 89 ? 16.993 8.364 10.348 1.00 75.62 89 MET A C 1
ATOM 689 O O . MET A 1 89 ? 16.337 8.940 11.215 1.00 75.62 89 MET A O 1
ATOM 693 N N . MET A 1 90 ? 17.948 7.483 10.660 1.00 82.31 90 MET A N 1
ATOM 694 C CA . MET A 1 90 ? 18.292 7.158 12.047 1.00 82.31 90 MET A CA 1
ATOM 695 C C . MET A 1 90 ? 18.810 8.386 12.802 1.00 82.31 90 MET A C 1
ATOM 697 O O . MET A 1 90 ? 18.378 8.632 13.926 1.00 82.31 90 MET A O 1
ATOM 701 N N . MET A 1 91 ? 19.679 9.196 12.187 1.00 77.56 91 MET A N 1
ATOM 702 C CA . MET A 1 91 ? 20.152 10.443 12.792 1.00 77.56 91 MET A CA 1
ATOM 703 C C . MET A 1 91 ? 18.997 11.418 13.032 1.00 77.56 91 MET A C 1
ATOM 705 O O . MET A 1 91 ? 18.893 11.955 14.125 1.00 77.56 91 MET A O 1
ATOM 709 N N . MET A 1 92 ? 18.083 11.596 12.076 1.00 74.94 92 MET A N 1
ATOM 710 C CA . MET A 1 92 ? 16.909 12.466 12.238 1.00 74.94 92 MET A CA 1
ATOM 711 C C . MET A 1 92 ? 15.986 12.046 13.391 1.00 74.94 92 MET A C 1
ATOM 713 O O . MET A 1 92 ? 15.373 12.905 14.015 1.00 74.94 92 MET A O 1
ATOM 717 N N . ILE A 1 93 ? 15.889 10.749 13.696 1.00 76.38 93 ILE A N 1
ATOM 718 C CA . ILE A 1 93 ? 15.051 10.226 14.790 1.00 76.38 93 ILE A CA 1
ATOM 719 C C . ILE A 1 93 ? 15.775 10.308 16.144 1.00 76.38 93 ILE A C 1
ATOM 721 O O . ILE A 1 93 ? 15.171 10.619 17.173 1.00 76.38 93 ILE A O 1
ATOM 725 N N . ILE A 1 94 ? 17.080 10.038 16.160 1.00 77.44 94 ILE A N 1
ATOM 726 C CA . ILE A 1 94 ? 17.882 9.980 17.388 1.00 77.44 94 ILE A CA 1
ATOM 727 C C . ILE A 1 94 ? 18.315 11.385 17.844 1.00 77.44 94 ILE A C 1
ATOM 729 O O . ILE A 1 94 ? 18.337 11.679 19.038 1.00 77.44 94 ILE A O 1
ATOM 733 N N . LEU A 1 95 ? 18.622 12.291 16.916 1.00 69.94 95 LEU A N 1
ATOM 734 C CA . LEU A 1 95 ? 19.134 13.629 17.230 1.00 69.94 95 LEU A CA 1
ATOM 735 C C . LEU A 1 95 ? 18.162 14.471 18.094 1.00 69.94 95 LEU A C 1
ATOM 737 O O . LEU A 1 95 ? 18.626 15.081 19.058 1.00 69.94 95 LEU A O 1
ATOM 741 N N . PRO A 1 96 ? 16.832 14.458 17.866 1.00 66.69 96 PRO A N 1
ATOM 742 C CA . PRO A 1 96 ? 15.876 15.172 18.715 1.00 66.69 96 PRO A CA 1
ATOM 743 C C . PRO A 1 96 ? 15.692 14.548 20.103 1.00 66.69 96 PRO A C 1
ATOM 745 O O . PRO A 1 96 ? 15.321 15.249 21.040 1.00 66.69 96 PRO A O 1
ATOM 748 N N . THR A 1 97 ? 15.933 13.240 20.251 1.00 68.44 97 THR A N 1
ATOM 749 C CA . THR A 1 97 ? 15.727 12.535 21.529 1.00 68.44 97 THR A CA 1
ATOM 750 C C . THR A 1 97 ? 16.907 12.687 22.486 1.00 68.44 97 THR A C 1
ATOM 752 O O . THR A 1 97 ? 16.721 12.596 23.698 1.00 68.44 97 THR A O 1
ATOM 755 N N . ILE A 1 98 ? 18.106 12.973 21.971 1.00 66.31 98 ILE A N 1
ATOM 756 C CA . ILE A 1 98 ? 19.321 13.141 22.781 1.00 66.31 98 ILE A CA 1
ATOM 757 C C . ILE A 1 98 ? 19.533 14.599 23.236 1.00 66.31 98 ILE A C 1
ATOM 759 O O . ILE A 1 98 ? 20.203 14.833 24.241 1.00 66.31 98 ILE A O 1
ATOM 763 N N . ILE A 1 99 ? 18.983 15.597 22.534 1.00 56.31 99 ILE A N 1
ATOM 764 C CA . ILE A 1 99 ? 19.461 16.985 22.653 1.00 56.31 99 ILE A CA 1
ATOM 765 C C . ILE A 1 99 ? 18.338 17.931 23.096 1.00 56.31 99 ILE A C 1
ATOM 767 O O . ILE A 1 99 ? 17.571 18.448 22.288 1.00 56.31 99 ILE A O 1
ATOM 771 N N . THR A 1 100 ? 18.285 18.227 24.397 1.00 62.19 100 THR A N 1
ATOM 772 C CA . THR A 1 100 ? 17.420 19.278 24.970 1.00 62.19 100 THR A CA 1
ATOM 773 C C . THR A 1 100 ? 18.084 20.662 25.020 1.00 62.19 100 THR A C 1
ATOM 775 O O . THR A 1 100 ? 17.460 21.614 25.481 1.00 62.19 100 THR A O 1
ATOM 778 N N . VAL A 1 101 ? 19.339 20.815 24.574 1.00 58.25 101 VAL A N 1
ATOM 779 C CA . VAL A 1 101 ? 20.115 22.058 24.737 1.00 58.25 101 VAL A CA 1
ATOM 780 C C . VAL A 1 101 ? 20.976 22.310 23.485 1.00 58.25 101 VAL A C 1
ATOM 782 O O . VAL A 1 101 ? 21.838 21.504 23.160 1.00 58.25 101 VAL A O 1
ATOM 785 N N . ASP A 1 102 ? 20.739 23.435 22.798 1.00 67.62 102 ASP A N 1
ATOM 786 C CA . ASP A 1 102 ? 21.482 23.992 21.642 1.00 67.62 102 ASP A CA 1
ATOM 787 C C . ASP A 1 102 ? 21.275 23.403 20.227 1.00 67.62 102 ASP A C 1
ATOM 789 O O . ASP A 1 102 ? 22.180 22.870 19.584 1.00 67.62 102 ASP A O 1
ATOM 793 N N . TRP A 1 103 ? 20.102 23.678 19.647 1.00 66.50 103 TRP A N 1
ATOM 794 C CA . TRP A 1 103 ? 19.771 23.438 18.229 1.00 66.50 103 TRP A CA 1
ATOM 795 C C . TRP A 1 103 ? 20.706 24.129 17.215 1.00 66.50 103 TRP A C 1
ATOM 797 O O . TRP A 1 103 ? 20.960 23.598 16.132 1.00 66.50 103 TRP A O 1
ATOM 807 N N . ALA A 1 104 ? 21.246 25.306 17.550 1.00 69.19 104 ALA A N 1
ATOM 808 C CA . ALA A 1 104 ? 22.003 26.124 16.601 1.00 69.19 104 ALA A CA 1
ATOM 809 C C . ALA A 1 104 ? 23.309 25.452 16.145 1.00 69.19 104 ALA A C 1
ATOM 811 O O . ALA A 1 104 ? 23.631 25.474 14.959 1.00 69.19 104 ALA A O 1
ATOM 812 N N . ARG A 1 105 ? 24.040 24.790 17.052 1.00 68.69 105 ARG A N 1
ATOM 813 C CA . ARG A 1 105 ? 25.312 24.128 16.713 1.00 68.69 105 ARG A CA 1
ATOM 814 C C . ARG A 1 105 ? 25.105 22.863 15.882 1.00 68.69 105 ARG A C 1
ATOM 816 O O . ARG A 1 105 ? 25.874 22.611 14.961 1.00 68.69 105 ARG A O 1
ATOM 823 N N . TYR A 1 106 ? 24.042 22.107 16.150 1.00 70.31 106 TYR A N 1
ATOM 824 C CA . TYR A 1 106 ? 23.746 20.876 15.414 1.00 70.31 106 TYR A CA 1
ATOM 825 C C . TYR A 1 106 ? 23.231 21.124 14.001 1.00 70.31 106 TYR A C 1
ATOM 827 O O . TYR A 1 106 ? 23.569 20.357 13.102 1.00 70.31 106 TYR A O 1
ATOM 835 N N . SER A 1 107 ? 22.511 22.226 13.770 1.00 71.00 107 SER A N 1
ATOM 836 C CA . SER A 1 107 ? 22.128 22.624 12.410 1.00 71.00 107 SER A CA 1
ATOM 837 C C . SER A 1 107 ? 23.351 22.816 11.499 1.00 71.00 107 SER A C 1
ATOM 839 O O . SER A 1 107 ? 23.343 22.373 10.354 1.00 71.00 107 SER A O 1
ATOM 841 N N . VAL A 1 108 ? 24.450 23.364 12.033 1.00 77.75 108 VAL A N 1
ATOM 842 C CA . VAL A 1 108 ? 25.709 23.545 11.294 1.00 77.75 108 VAL A CA 1
ATOM 843 C C . VAL A 1 108 ? 26.352 22.199 10.956 1.00 77.75 108 VAL A C 1
ATOM 845 O O . VAL A 1 108 ? 26.779 22.005 9.820 1.00 77.75 108 VAL A O 1
ATOM 848 N N . TYR A 1 109 ? 26.373 21.245 11.894 1.00 76.19 109 TYR A N 1
ATOM 849 C CA . TYR A 1 109 ? 26.896 19.898 11.633 1.00 76.19 109 TYR A CA 1
ATOM 850 C C . TYR A 1 109 ? 26.049 19.127 10.617 1.00 76.19 109 TYR A C 1
ATOM 852 O O . TYR A 1 109 ? 26.611 18.483 9.735 1.00 76.19 109 TYR A O 1
ATOM 860 N N . ALA A 1 110 ? 24.720 19.232 10.692 1.00 70.94 110 ALA A N 1
ATOM 861 C CA . ALA A 1 110 ? 23.820 18.612 9.726 1.00 70.94 110 ALA A CA 1
ATOM 862 C C . ALA A 1 110 ? 24.034 19.183 8.318 1.00 70.94 110 ALA A C 1
ATOM 864 O O . ALA A 1 110 ? 24.158 18.417 7.370 1.00 70.94 110 ALA A O 1
ATOM 865 N N . ILE A 1 111 ? 24.166 20.508 8.179 1.00 79.44 111 ILE A N 1
ATOM 866 C CA . ILE A 1 111 ? 24.436 21.162 6.889 1.00 79.44 111 ILE A CA 1
ATOM 867 C C . ILE A 1 111 ? 25.828 20.783 6.358 1.00 79.44 111 ILE A C 1
ATOM 869 O O . ILE A 1 111 ? 25.966 20.457 5.178 1.00 79.44 111 ILE A O 1
ATOM 873 N N . MET A 1 112 ? 26.864 20.778 7.205 1.00 77.50 112 MET A N 1
ATOM 874 C CA . MET A 1 112 ? 28.211 20.336 6.811 1.00 77.50 112 MET A CA 1
ATOM 875 C C . MET A 1 112 ? 28.224 18.878 6.348 1.00 77.50 112 MET A C 1
ATOM 877 O O . MET A 1 112 ? 28.858 18.550 5.346 1.00 77.50 112 MET A O 1
ATOM 881 N N . PHE A 1 113 ? 27.509 18.003 7.051 1.00 76.88 113 PHE A N 1
ATOM 882 C CA . PHE A 1 113 ? 27.374 16.608 6.658 1.00 76.88 113 PHE A CA 1
ATOM 883 C C . PHE A 1 113 ? 26.628 16.483 5.326 1.00 76.88 113 PHE A C 1
ATOM 885 O O . PHE A 1 113 ? 27.152 15.867 4.402 1.00 76.88 113 PHE A O 1
ATOM 892 N N . LEU A 1 114 ? 25.476 17.151 5.180 1.00 75.50 114 LEU A N 1
ATOM 893 C CA . LEU A 1 114 ? 24.678 17.142 3.951 1.00 75.50 114 LEU A CA 1
ATOM 894 C C . LEU A 1 114 ? 25.515 17.577 2.742 1.00 75.50 114 LEU A C 1
ATOM 896 O O . LEU A 1 114 ? 25.596 16.862 1.752 1.00 75.50 114 LEU A O 1
ATOM 900 N N . THR A 1 115 ? 26.205 18.714 2.859 1.00 76.62 115 THR A N 1
ATOM 901 C CA . THR A 1 115 ? 27.049 19.275 1.791 1.00 76.62 115 THR A CA 1
ATOM 902 C C . THR A 1 115 ? 28.240 18.389 1.434 1.00 76.62 115 THR A C 1
ATOM 904 O O . THR A 1 115 ? 28.602 18.294 0.260 1.00 76.62 115 THR A O 1
ATOM 907 N N . THR A 1 116 ? 28.837 17.707 2.415 1.00 79.06 116 THR A N 1
ATOM 908 C CA . THR A 1 116 ? 29.918 16.739 2.169 1.00 79.06 116 THR A CA 1
ATOM 909 C C . THR A 1 116 ? 29.391 15.515 1.421 1.00 79.06 116 THR A C 1
ATOM 911 O O . THR A 1 116 ? 30.016 15.074 0.457 1.00 79.06 116 THR A O 1
ATOM 914 N N . MET A 1 117 ? 28.213 15.016 1.804 1.00 71.81 117 MET A N 1
ATOM 915 C CA . MET A 1 117 ? 27.572 13.874 1.150 1.00 71.81 117 MET A CA 1
ATOM 916 C C . MET A 1 117 ? 27.120 14.210 -0.273 1.00 71.81 117 MET A C 1
ATOM 918 O O . MET A 1 117 ? 27.367 13.424 -1.180 1.00 71.81 117 MET A O 1
ATOM 922 N N . THR A 1 118 ? 26.551 15.396 -0.512 1.00 72.75 118 THR A N 1
ATOM 923 C CA . THR A 1 118 ? 26.193 15.846 -1.867 1.00 72.75 118 THR A CA 1
ATOM 924 C C . THR A 1 118 ? 27.419 15.903 -2.775 1.00 72.75 118 THR A C 1
ATOM 926 O O . THR A 1 118 ? 27.372 15.403 -3.891 1.00 72.75 118 THR A O 1
ATOM 929 N N . ARG A 1 119 ? 28.550 16.441 -2.294 1.00 74.69 119 ARG A N 1
ATOM 930 C CA . ARG A 1 119 ? 29.804 16.452 -3.070 1.00 74.69 119 ARG A CA 1
ATOM 931 C C . ARG A 1 119 ? 30.344 15.055 -3.354 1.00 74.69 119 ARG A C 1
ATOM 933 O O . ARG A 1 119 ? 30.921 14.844 -4.413 1.00 74.69 119 ARG A O 1
ATOM 940 N N . PHE A 1 120 ? 30.192 14.126 -2.415 1.00 71.31 120 PHE A N 1
ATOM 941 C CA . PHE A 1 120 ? 30.610 12.741 -2.607 1.00 71.31 120 PHE A CA 1
ATOM 942 C C . PHE A 1 120 ? 29.764 12.042 -3.678 1.00 71.31 120 PHE A C 1
ATOM 944 O O . PHE A 1 120 ? 30.322 11.389 -4.550 1.00 71.31 120 PHE A O 1
ATOM 951 N N . VAL A 1 121 ? 28.442 12.244 -3.665 1.00 67.88 121 VAL A N 1
ATOM 952 C CA . VAL A 1 121 ? 27.538 11.712 -4.698 1.00 67.88 121 VAL A CA 1
ATOM 953 C C . VAL A 1 121 ? 27.829 12.328 -6.067 1.00 67.88 121 VAL A C 1
ATOM 955 O O . VAL A 1 121 ? 27.896 11.590 -7.039 1.00 67.88 121 VAL A O 1
ATOM 958 N N . ILE A 1 122 ? 28.071 13.644 -6.145 1.00 71.88 122 ILE A N 1
ATOM 959 C CA . ILE A 1 122 ? 28.452 14.308 -7.405 1.00 71.88 122 ILE A CA 1
ATOM 960 C C . ILE A 1 122 ? 29.756 13.720 -7.950 1.00 71.88 122 ILE A C 1
ATOM 962 O O . ILE A 1 122 ? 29.808 13.358 -9.113 1.00 71.88 122 ILE A O 1
ATOM 966 N N . LYS A 1 123 ? 30.780 13.532 -7.107 1.00 70.00 123 LYS A N 1
ATOM 967 C CA . LYS A 1 123 ? 32.040 12.908 -7.542 1.00 70.00 123 LYS A CA 1
ATOM 968 C C . LYS A 1 123 ? 31.881 11.469 -8.021 1.00 70.00 123 LYS A C 1
ATOM 970 O O . LYS A 1 123 ? 32.605 11.069 -8.915 1.00 70.00 123 LYS A O 1
ATOM 975 N N . LEU A 1 124 ? 30.977 10.703 -7.411 1.00 63.06 124 LEU A N 1
ATOM 976 C CA . LEU A 1 124 ? 30.669 9.345 -7.864 1.00 63.06 124 LEU A CA 1
ATOM 977 C C . LEU A 1 124 ? 29.878 9.328 -9.177 1.00 63.06 124 LEU A C 1
ATOM 979 O O . LEU A 1 124 ? 29.922 8.327 -9.876 1.00 63.06 124 LEU A O 1
ATOM 983 N N . ALA A 1 125 ? 29.142 10.398 -9.485 1.00 62.53 125 ALA A N 1
ATOM 984 C CA . ALA A 1 125 ? 28.422 10.550 -10.746 1.00 62.53 125 ALA A CA 1
ATOM 985 C C . ALA A 1 125 ? 29.302 11.133 -11.869 1.00 62.53 125 ALA A C 1
ATOM 987 O O . ALA A 1 125 ? 29.048 10.850 -13.028 1.00 62.53 125 ALA A O 1
ATOM 988 N N . GLU A 1 126 ? 30.316 11.938 -11.531 1.00 67.12 126 GLU A N 1
ATOM 989 C CA . GLU A 1 126 ? 31.261 12.555 -12.481 1.00 67.12 126 GLU A CA 1
ATOM 990 C C . GLU A 1 126 ? 32.447 11.650 -12.852 1.00 67.12 126 GLU A C 1
ATOM 992 O O . GLU A 1 126 ? 33.231 12.009 -13.727 1.00 67.12 126 GLU A O 1
ATOM 997 N N . GLU A 1 127 ? 32.618 10.501 -12.194 1.00 59.69 127 GLU A N 1
ATOM 998 C CA . GLU A 1 127 ? 33.618 9.504 -12.589 1.00 59.69 127 GLU A CA 1
ATOM 999 C C . GLU A 1 127 ? 33.082 8.717 -13.799 1.00 59.69 127 GLU A C 1
ATOM 1001 O O . GLU A 1 127 ? 32.791 7.526 -13.714 1.00 59.69 127 GLU A O 1
ATOM 1006 N N . GLU A 1 128 ? 32.888 9.417 -14.921 1.00 56.59 128 GLU A N 1
ATOM 1007 C CA . GLU A 1 128 ? 32.693 8.768 -16.213 1.00 56.59 128 GLU A CA 1
ATOM 1008 C C . GLU A 1 128 ? 33.983 8.020 -16.588 1.00 56.59 128 GLU A C 1
ATOM 1010 O O . GLU A 1 128 ? 35.088 8.521 -16.333 1.00 56.59 128 GLU A O 1
ATOM 1015 N N . PRO A 1 129 ? 33.879 6.801 -17.141 1.00 55.78 129 PRO A N 1
ATOM 1016 C CA . PRO A 1 129 ? 35.037 6.102 -17.668 1.00 55.78 129 PRO A C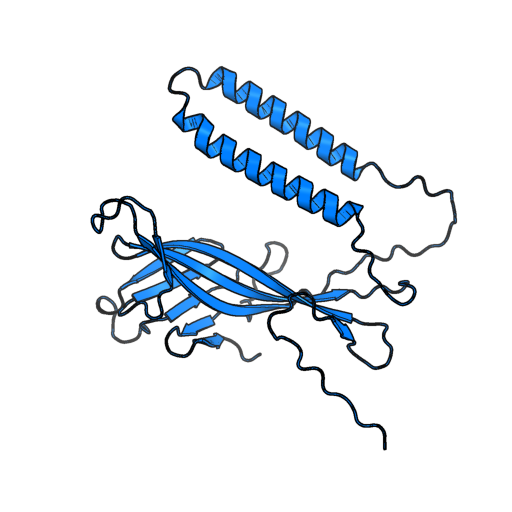A 1
ATOM 1017 C C . PRO A 1 129 ? 35.671 6.961 -18.769 1.00 55.78 129 PRO A C 1
ATOM 1019 O O . PRO A 1 129 ? 34.994 7.413 -19.685 1.00 55.78 129 PRO A O 1
ATOM 1022 N N . ASP A 1 130 ? 36.974 7.212 -18.643 1.00 55.22 130 ASP A N 1
ATOM 1023 C CA . ASP A 1 130 ? 37.813 7.876 -19.647 1.00 55.22 130 ASP A CA 1
ATOM 1024 C C . ASP A 1 130 ? 37.934 6.954 -20.874 1.00 55.22 130 ASP A C 1
ATOM 1026 O O . ASP A 1 130 ? 38.923 6.233 -21.057 1.00 55.22 130 ASP A O 1
ATOM 1030 N N . ASP A 1 131 ? 36.855 6.894 -21.654 1.00 56.81 131 ASP A N 1
ATOM 1031 C CA . ASP A 1 131 ? 36.771 6.147 -22.896 1.00 56.81 131 ASP A CA 1
ATOM 1032 C C . ASP A 1 131 ? 37.433 6.974 -23.994 1.00 56.81 131 ASP A C 1
ATOM 1034 O O . ASP A 1 131 ? 36.951 8.006 -24.460 1.00 56.81 131 ASP A O 1
ATOM 1038 N N . ASN A 1 132 ? 38.612 6.493 -24.376 1.00 56.72 132 ASN A N 1
ATOM 1039 C CA . ASN A 1 132 ? 39.328 6.946 -25.550 1.00 56.72 132 ASN A CA 1
ATOM 1040 C C . ASN A 1 132 ? 38.416 6.801 -26.777 1.00 56.72 132 ASN A C 1
ATOM 1042 O O . ASN A 1 132 ? 38.096 5.683 -27.168 1.00 56.72 132 ASN A O 1
ATOM 1046 N N . GLU A 1 133 ? 38.052 7.953 -27.341 1.00 57.53 133 GLU A N 1
ATOM 1047 C CA . GLU A 1 133 ? 37.679 8.239 -28.731 1.00 57.53 133 GLU A CA 1
ATOM 1048 C C . GLU A 1 133 ? 37.484 7.008 -29.640 1.00 57.53 133 GLU A C 1
ATOM 1050 O O . GLU A 1 133 ? 38.434 6.517 -30.255 1.00 57.53 133 GLU A O 1
ATOM 1055 N N . ASP A 1 134 ? 36.229 6.589 -29.817 1.00 57.53 134 ASP A N 1
ATOM 1056 C CA . ASP A 1 134 ? 35.769 6.080 -31.110 1.00 57.53 134 ASP A CA 1
ATOM 1057 C C . ASP A 1 134 ? 34.472 6.817 -31.468 1.00 57.53 134 ASP A C 1
ATOM 1059 O O . ASP A 1 134 ? 33.436 6.670 -30.820 1.00 57.53 134 ASP A O 1
ATOM 1063 N N . GLU A 1 135 ? 34.579 7.715 -32.449 1.00 57.53 135 GLU A N 1
ATOM 1064 C CA . GLU A 1 135 ? 33.484 8.511 -32.996 1.00 57.53 135 GLU A CA 1
ATOM 1065 C C . GLU A 1 135 ? 32.522 7.587 -33.758 1.00 57.53 135 GLU A C 1
ATOM 1067 O O . GLU A 1 135 ? 32.700 7.309 -34.946 1.00 57.53 135 GLU A O 1
ATOM 1072 N N . GLY A 1 136 ? 31.489 7.115 -33.070 1.00 51.03 136 GLY A N 1
ATOM 1073 C CA . GLY A 1 136 ? 30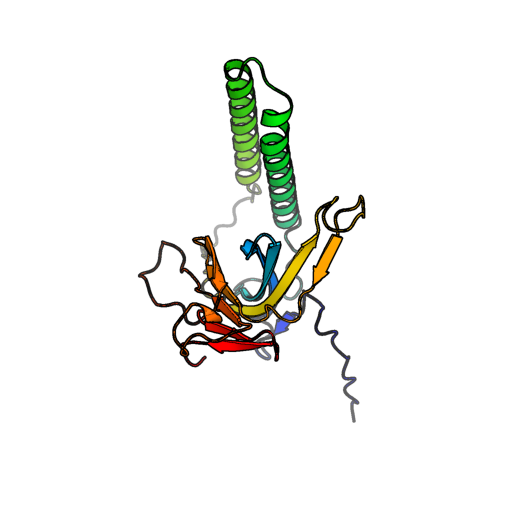.336 6.458 -33.669 1.00 51.03 136 GLY A CA 1
ATOM 1074 C C . GLY A 1 136 ? 29.070 6.991 -33.023 1.00 51.03 136 GLY A C 1
ATOM 1075 O O . GLY A 1 136 ? 28.755 6.592 -31.908 1.00 51.03 136 GLY A O 1
ATOM 1076 N N . ASP A 1 137 ? 28.403 7.916 -33.722 1.00 58.88 137 ASP A N 1
ATOM 1077 C CA . ASP A 1 137 ? 27.025 8.349 -33.467 1.00 58.88 137 ASP A CA 1
ATOM 1078 C C . ASP A 1 137 ? 26.167 7.151 -33.049 1.00 58.88 137 ASP A C 1
ATOM 1080 O O . ASP A 1 137 ? 26.062 6.194 -33.811 1.00 58.88 137 ASP A O 1
ATOM 1084 N N . ASP A 1 138 ? 25.574 7.224 -31.861 1.00 52.44 138 ASP A N 1
ATOM 1085 C CA . ASP A 1 138 ? 24.147 7.000 -31.650 1.00 52.44 138 ASP A CA 1
ATOM 1086 C C . ASP A 1 138 ? 23.860 7.234 -30.163 1.00 52.44 138 ASP A C 1
ATOM 1088 O O . ASP A 1 138 ? 24.065 6.374 -29.306 1.00 52.44 138 ASP A O 1
ATOM 1092 N N . ASP A 1 139 ? 23.382 8.442 -29.852 1.00 51.59 139 ASP A N 1
ATOM 1093 C CA . ASP A 1 139 ? 22.787 8.788 -28.564 1.00 51.59 139 ASP A CA 1
ATOM 1094 C C . ASP A 1 139 ? 21.528 7.925 -28.358 1.00 51.59 139 ASP A C 1
ATOM 1096 O O . ASP A 1 139 ? 20.393 8.367 -28.573 1.00 51.59 139 ASP A O 1
ATOM 1100 N N . ALA A 1 140 ? 21.716 6.663 -27.970 1.00 54.41 140 ALA A N 1
ATOM 1101 C CA . ALA A 1 140 ? 20.656 5.768 -27.550 1.00 54.41 140 ALA A CA 1
ATOM 1102 C C . ALA A 1 140 ? 20.108 6.292 -26.220 1.00 54.41 140 ALA A C 1
ATOM 1104 O O . ALA A 1 140 ? 20.485 5.865 -25.129 1.00 54.41 140 ALA A O 1
ATOM 1105 N N . ILE A 1 141 ? 19.209 7.272 -26.312 1.00 49.50 141 ILE A N 1
ATOM 1106 C CA . ILE A 1 141 ? 18.323 7.647 -25.221 1.00 49.50 141 ILE A CA 1
ATOM 1107 C C . ILE A 1 141 ? 17.603 6.357 -24.835 1.00 49.50 141 ILE A C 1
ATOM 1109 O O . ILE A 1 141 ? 16.726 5.893 -25.564 1.00 49.50 141 ILE A O 1
ATOM 1113 N N . ILE A 1 142 ? 18.012 5.763 -23.710 1.00 48.91 142 ILE A N 1
ATOM 1114 C CA . ILE A 1 142 ? 17.321 4.641 -23.079 1.00 48.91 142 ILE A CA 1
ATOM 1115 C C . ILE A 1 142 ? 15.940 5.168 -22.702 1.00 48.91 142 ILE A C 1
ATOM 1117 O O . ILE A 1 142 ? 15.727 5.757 -21.641 1.00 48.91 142 ILE A O 1
ATOM 1121 N N . ASP A 1 143 ? 15.007 5.024 -23.632 1.00 46.47 143 ASP A N 1
ATOM 1122 C CA . ASP A 1 143 ? 13.621 5.387 -23.451 1.00 46.47 143 ASP A CA 1
ATOM 1123 C C . ASP A 1 143 ? 13.022 4.340 -22.507 1.00 46.47 143 ASP A C 1
ATOM 1125 O O . ASP A 1 143 ? 12.602 3.255 -22.915 1.00 46.47 143 ASP A O 1
ATOM 1129 N N . PHE A 1 144 ? 13.055 4.635 -21.202 1.00 48.69 144 PHE A N 1
ATOM 1130 C CA . PHE A 1 144 ? 12.405 3.868 -20.134 1.00 48.69 144 PHE A CA 1
ATOM 1131 C C . PHE A 1 144 ? 10.877 3.972 -20.267 1.00 48.69 144 PHE A C 1
ATOM 1133 O O . PHE A 1 144 ? 10.180 4.413 -19.355 1.00 48.69 144 PHE A O 1
ATOM 1140 N N . ASN A 1 145 ? 10.330 3.626 -21.429 1.00 47.25 145 ASN A N 1
ATOM 1141 C CA . ASN A 1 145 ? 9.008 4.103 -21.802 1.00 47.25 145 ASN A CA 1
ATOM 1142 C C . ASN A 1 145 ? 7.863 3.275 -21.201 1.00 47.25 145 ASN A C 1
ATOM 1144 O O . ASN A 1 145 ? 6.712 3.686 -21.277 1.00 47.25 145 ASN A O 1
ATOM 1148 N N . LEU A 1 146 ? 8.099 2.110 -20.584 1.00 52.66 146 LEU A N 1
ATOM 1149 C CA . LEU A 1 146 ? 6.988 1.253 -20.143 1.00 52.66 146 LEU A CA 1
ATOM 1150 C C . LEU A 1 146 ? 7.287 0.453 -18.868 1.00 52.66 146 LEU A C 1
ATOM 1152 O O . LEU A 1 146 ? 7.251 -0.776 -18.863 1.00 52.66 146 LEU A O 1
ATOM 1156 N N . THR A 1 147 ? 7.496 1.131 -17.738 1.00 61.44 147 THR A N 1
ATOM 1157 C CA . THR A 1 147 ? 7.320 0.487 -16.426 1.00 61.44 147 THR A CA 1
ATOM 1158 C C . THR A 1 147 ? 5.833 0.274 -16.165 1.00 61.44 147 THR A C 1
ATOM 1160 O O . THR A 1 147 ? 5.142 1.115 -15.589 1.00 61.44 147 THR A O 1
ATOM 1163 N N . MET A 1 148 ? 5.309 -0.882 -16.578 1.00 71.12 148 MET A N 1
ATOM 1164 C CA . MET A 1 148 ? 3.977 -1.298 -16.152 1.00 71.12 148 MET A CA 1
ATOM 1165 C C . MET A 1 148 ? 4.031 -1.694 -14.677 1.00 71.12 148 MET A C 1
ATOM 1167 O O . MET A 1 148 ? 4.472 -2.786 -14.311 1.00 71.12 148 MET A O 1
ATOM 1171 N N . LEU A 1 149 ? 3.579 -0.772 -13.831 1.00 81.06 149 LEU A N 1
ATOM 1172 C CA . LEU A 1 149 ? 3.304 -1.013 -12.425 1.00 81.06 149 LEU A CA 1
ATOM 1173 C C . LEU A 1 149 ? 1.939 -1.666 -12.318 1.00 81.06 149 LEU A C 1
ATOM 1175 O O . LEU A 1 149 ? 0.941 -1.071 -12.708 1.00 81.06 149 LEU A O 1
ATOM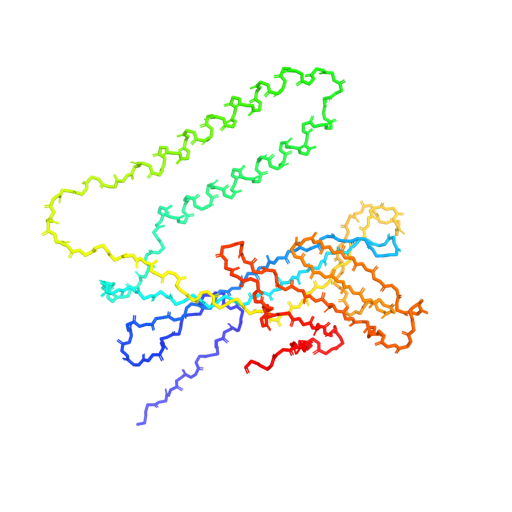 1179 N N . GLN A 1 150 ? 1.877 -2.879 -11.781 1.00 89.62 150 GLN A N 1
ATOM 1180 C CA . GLN A 1 150 ? 0.603 -3.528 -11.519 1.00 89.62 150 GLN A CA 1
ATOM 1181 C C . GLN A 1 150 ? 0.509 -3.950 -10.065 1.00 89.62 150 GLN A C 1
ATOM 1183 O O . GLN A 1 150 ? 1.317 -4.738 -9.571 1.00 89.62 150 GLN A O 1
ATOM 1188 N N . THR A 1 151 ? -0.532 -3.489 -9.374 1.00 92.69 151 THR A N 1
ATOM 1189 C CA . THR A 1 151 ? -0.782 -3.942 -8.003 1.00 92.69 151 THR A CA 1
ATOM 1190 C C . THR A 1 151 ? -1.208 -5.403 -8.033 1.00 92.69 151 THR A C 1
ATOM 1192 O O . THR A 1 151 ? -2.164 -5.762 -8.726 1.00 92.69 151 THR A O 1
ATOM 1195 N N . SER A 1 152 ? -0.493 -6.251 -7.296 1.00 93.50 152 SER A N 1
ATOM 1196 C CA . SER A 1 152 ? -0.751 -7.689 -7.264 1.00 93.50 152 SER A CA 1
ATOM 1197 C C . SER A 1 152 ? -1.587 -8.083 -6.053 1.00 93.50 152 SER A C 1
ATOM 1199 O O . SER A 1 152 ? -2.576 -8.798 -6.205 1.00 93.50 152 SER A O 1
ATOM 1201 N N . LYS A 1 153 ? -1.239 -7.584 -4.861 1.00 96.06 153 LYS A N 1
ATOM 1202 C CA . LYS A 1 153 ? -1.986 -7.832 -3.621 1.00 96.06 153 LYS A CA 1
ATOM 1203 C C . LYS A 1 153 ? -1.674 -6.797 -2.543 1.00 96.06 153 LYS A C 1
ATOM 1205 O O . LYS A 1 153 ? -0.705 -6.043 -2.641 1.00 96.06 153 LYS A O 1
ATOM 1210 N N . PHE A 1 154 ? -2.468 -6.831 -1.478 1.00 97.50 154 PHE A N 1
ATOM 1211 C CA . PHE A 1 154 ? -2.169 -6.130 -0.237 1.00 97.50 154 PHE A CA 1
ATOM 1212 C C . PHE A 1 154 ? -2.032 -7.109 0.922 1.00 97.50 154 PHE A C 1
ATOM 1214 O O . PHE A 1 154 ? -2.731 -8.120 0.995 1.00 97.50 154 PHE A O 1
ATOM 1221 N N . GLU A 1 155 ? -1.161 -6.770 1.863 1.00 97.44 155 GLU A N 1
ATOM 1222 C CA . GLU A 1 155 ? -1.033 -7.466 3.136 1.00 97.44 155 GLU A CA 1
ATOM 1223 C C . GLU A 1 155 ? -1.167 -6.460 4.274 1.00 97.44 155 GLU A C 1
ATOM 1225 O O . GLU A 1 155 ? -0.511 -5.422 4.281 1.00 97.44 155 GLU A O 1
ATOM 1230 N N . VAL A 1 156 ? -2.039 -6.757 5.236 1.00 97.81 156 VAL A N 1
ATOM 1231 C CA . VAL A 1 156 ? -2.266 -5.888 6.393 1.00 97.81 156 VAL A CA 1
ATOM 1232 C C . VAL A 1 156 ? -1.701 -6.547 7.633 1.00 97.81 156 VAL A C 1
ATOM 1234 O O . VAL A 1 156 ? -1.953 -7.723 7.894 1.00 97.81 156 VAL A O 1
ATOM 1237 N N . PHE A 1 157 ? -0.975 -5.773 8.421 1.00 97.44 157 PHE A N 1
ATOM 1238 C CA . PHE A 1 157 ? -0.373 -6.200 9.667 1.00 97.44 157 PHE A CA 1
ATOM 1239 C C . PHE A 1 157 ? -0.790 -5.259 10.786 1.00 97.44 157 PHE A C 1
ATOM 1241 O O . PHE A 1 157 ? -0.823 -4.045 10.611 1.00 97.44 157 PHE A O 1
ATOM 1248 N N . LYS A 1 158 ? -1.104 -5.823 11.945 1.00 96.50 158 LYS A N 1
ATOM 1249 C CA . LYS A 1 158 ? -1.335 -5.089 13.183 1.00 96.50 158 LYS A CA 1
ATOM 1250 C C . LYS A 1 158 ? -0.046 -5.051 13.987 1.00 96.50 158 LYS A C 1
ATOM 1252 O O . LYS A 1 158 ? 0.582 -6.092 14.168 1.00 96.50 158 LYS A O 1
ATOM 1257 N N . ILE A 1 159 ? 0.312 -3.871 14.479 1.00 94.44 159 ILE A N 1
ATOM 1258 C CA . ILE A 1 159 ? 1.393 -3.694 15.444 1.00 94.44 159 ILE A CA 1
ATOM 1259 C C . ILE A 1 159 ? 0.786 -3.725 16.848 1.00 94.44 159 ILE A C 1
ATOM 1261 O O . ILE A 1 159 ? -0.024 -2.868 17.202 1.00 94.44 159 ILE A O 1
ATOM 1265 N N . ASP A 1 160 ? 1.200 -4.698 17.652 1.00 91.88 160 ASP A N 1
ATOM 1266 C CA . ASP A 1 160 ? 0.886 -4.761 19.074 1.00 91.88 160 ASP A CA 1
ATOM 1267 C C . ASP A 1 160 ? 2.045 -4.148 19.869 1.00 91.88 160 ASP A C 1
ATOM 1269 O O . ASP A 1 160 ? 3.190 -4.610 19.803 1.00 91.88 160 ASP A O 1
ATOM 1273 N N . TYR A 1 161 ? 1.743 -3.087 20.615 1.00 84.38 161 TYR A N 1
ATOM 1274 C CA . TYR A 1 161 ? 2.719 -2.383 21.439 1.00 84.38 161 TYR A CA 1
ATOM 1275 C C . TYR A 1 161 ? 2.897 -3.030 22.817 1.00 84.38 161 TYR A C 1
ATOM 1277 O O . TYR A 1 161 ? 1.922 -3.543 23.382 1.00 84.38 161 TYR A O 1
ATOM 1285 N N . PRO A 1 162 ? 4.109 -2.942 23.405 1.00 79.62 162 PRO A N 1
ATOM 1286 C CA . PRO A 1 162 ? 4.346 -3.375 24.775 1.00 79.62 162 PRO A CA 1
ATOM 1287 C C . PRO A 1 162 ? 3.362 -2.696 25.734 1.00 79.62 162 PRO A C 1
ATOM 1289 O O . PRO A 1 162 ? 3.225 -1.473 25.726 1.00 79.62 162 PRO A O 1
ATOM 1292 N N . GLY A 1 163 ? 2.672 -3.488 26.552 1.00 74.25 163 GLY A N 1
ATOM 1293 C CA . GLY A 1 163 ? 1.702 -2.992 27.538 1.00 74.25 163 GLY A CA 1
ATOM 1294 C C . GLY A 1 163 ? 0.225 -3.068 27.131 1.00 74.25 163 GLY A C 1
ATOM 1295 O O . GLY A 1 163 ? -0.627 -2.960 28.007 1.00 74.25 163 GLY A O 1
ATOM 1296 N N . ALA A 1 164 ? -0.111 -3.344 25.865 1.00 70.88 164 ALA A N 1
ATOM 1297 C CA . ALA A 1 164 ? -1.506 -3.588 25.465 1.00 70.88 164 ALA A CA 1
ATOM 1298 C C . ALA A 1 164 ? -2.024 -4.974 25.908 1.00 70.88 164 ALA A C 1
ATOM 1300 O O . ALA A 1 164 ? -3.223 -5.179 26.085 1.00 70.88 164 ALA A O 1
ATOM 1301 N N . ASN A 1 165 ? -1.119 -5.940 26.076 1.00 68.12 165 ASN A N 1
ATOM 1302 C CA . ASN A 1 165 ? -1.425 -7.364 26.250 1.00 68.12 165 ASN A CA 1
ATOM 1303 C C . ASN A 1 165 ? -0.516 -8.061 27.287 1.00 68.12 165 ASN A C 1
ATOM 1305 O O . ASN A 1 165 ? -0.327 -9.272 27.218 1.00 68.12 165 ASN A O 1
ATOM 1309 N N . ASN A 1 166 ? 0.050 -7.314 28.247 1.00 73.19 166 ASN A N 1
ATOM 1310 C CA . ASN A 1 166 ? 1.022 -7.794 29.252 1.00 73.19 166 ASN A CA 1
ATOM 1311 C C . ASN A 1 166 ? 2.310 -8.427 28.686 1.00 73.19 166 ASN A C 1
ATOM 1313 O O . ASN A 1 166 ? 3.119 -8.946 29.455 1.00 73.19 166 ASN A O 1
ATOM 1317 N N . ASN A 1 167 ? 2.541 -8.354 27.373 1.00 74.12 167 ASN A N 1
ATOM 1318 C CA . ASN A 1 167 ? 3.820 -8.708 26.775 1.00 74.12 167 ASN A CA 1
ATOM 1319 C C . ASN A 1 167 ? 4.714 -7.469 26.698 1.00 74.12 167 ASN A C 1
ATOM 1321 O O . ASN A 1 167 ? 4.274 -6.383 26.321 1.00 74.12 167 ASN A O 1
ATOM 1325 N N . ASN A 1 168 ? 5.991 -7.650 27.031 1.00 81.75 168 ASN A N 1
ATOM 1326 C CA . ASN A 1 168 ? 6.994 -6.583 26.972 1.00 81.75 168 ASN A CA 1
ATOM 1327 C C . ASN A 1 168 ? 7.590 -6.397 25.569 1.00 81.75 168 ASN A C 1
ATOM 1329 O O . ASN A 1 168 ? 8.390 -5.489 25.361 1.00 81.75 168 ASN A O 1
ATOM 1333 N N . ASN A 1 169 ? 7.212 -7.244 24.610 1.00 85.25 169 ASN A N 1
ATOM 1334 C CA . ASN A 1 169 ? 7.782 -7.240 23.271 1.00 85.25 169 ASN A CA 1
ATOM 1335 C C . ASN A 1 169 ? 6.772 -6.690 22.267 1.00 85.25 169 ASN A C 1
ATOM 1337 O O . ASN A 1 169 ? 5.593 -7.034 22.313 1.00 85.25 169 ASN A O 1
ATOM 1341 N N . MET A 1 170 ? 7.267 -5.880 21.335 1.00 85.56 170 MET A N 1
ATOM 1342 C CA . MET A 1 170 ? 6.521 -5.477 20.148 1.00 85.56 170 MET A CA 1
ATOM 1343 C C . MET A 1 170 ? 6.294 -6.710 19.266 1.00 85.56 170 MET A C 1
ATOM 1345 O O . MET A 1 170 ? 7.247 -7.431 18.961 1.00 85.56 170 MET A O 1
ATOM 1349 N N . SER A 1 171 ? 5.051 -6.961 18.859 1.00 89.31 171 SER A N 1
ATOM 1350 C CA . SER A 1 171 ? 4.719 -8.038 17.921 1.00 89.31 171 SER A CA 1
ATOM 1351 C C . SER A 1 171 ? 3.937 -7.510 16.732 1.00 89.31 171 SER A C 1
ATOM 1353 O O . SER A 1 171 ? 3.213 -6.522 16.833 1.00 89.31 171 SER A O 1
ATOM 1355 N N . VAL A 1 172 ? 4.092 -8.178 15.592 1.00 92.88 172 VAL A N 1
ATOM 1356 C CA . VAL A 1 172 ? 3.399 -7.831 14.355 1.00 92.88 172 VAL A CA 1
ATOM 1357 C C . VAL A 1 172 ? 2.589 -9.038 13.903 1.00 92.88 172 VAL A C 1
ATOM 1359 O O . VAL A 1 172 ? 3.144 -10.116 13.690 1.00 92.88 172 VAL A O 1
ATOM 1362 N N . THR A 1 173 ? 1.277 -8.862 13.760 1.00 95.62 173 THR A N 1
ATOM 1363 C CA . THR A 1 173 ? 0.349 -9.945 13.412 1.00 95.62 173 THR A CA 1
ATOM 1364 C C . THR A 1 173 ? -0.332 -9.646 12.085 1.00 95.62 173 THR A C 1
ATOM 1366 O O . THR A 1 173 ? -0.989 -8.617 11.940 1.00 95.62 173 THR A O 1
ATOM 1369 N N . ARG A 1 174 ? -0.224 -10.551 11.106 1.00 96.81 174 ARG A N 1
ATOM 1370 C CA . ARG A 1 174 ? -0.929 -10.407 9.823 1.00 96.81 174 ARG A CA 1
ATOM 1371 C C . ARG A 1 174 ? -2.441 -10.548 10.024 1.00 96.81 174 ARG A C 1
ATOM 1373 O O . ARG A 1 174 ? -2.911 -11.555 10.552 1.00 96.81 174 ARG A O 1
ATOM 1380 N N . LEU A 1 175 ? -3.204 -9.563 9.561 1.00 96.81 175 LEU A N 1
ATOM 1381 C CA . LEU A 1 175 ? -4.661 -9.556 9.593 1.00 96.81 175 LEU A CA 1
ATOM 1382 C C . LEU A 1 175 ? -5.232 -10.147 8.301 1.00 96.81 175 LEU A C 1
ATOM 1384 O O . LEU A 1 175 ? -4.849 -9.761 7.200 1.00 96.81 175 LEU A O 1
ATOM 1388 N N . LYS A 1 176 ? -6.196 -11.062 8.445 1.00 96.75 176 LYS A N 1
ATOM 1389 C CA . LYS A 1 176 ? -6.998 -11.599 7.328 1.00 96.75 176 LYS A CA 1
ATOM 1390 C C . LYS A 1 176 ? -8.330 -10.870 7.142 1.00 96.75 176 LYS A C 1
ATOM 1392 O O . LYS A 1 176 ? -9.027 -11.085 6.158 1.00 96.75 176 LYS A O 1
ATOM 1397 N N . SER A 1 177 ? -8.715 -10.052 8.117 1.00 96.62 177 SER A N 1
ATOM 1398 C CA . SER A 1 177 ? -9.952 -9.287 8.089 1.00 96.62 177 SER A CA 1
ATOM 1399 C C . SER A 1 177 ? -9.783 -7.980 8.852 1.00 96.62 177 SER A C 1
ATOM 1401 O O . SER A 1 177 ? -9.176 -7.951 9.922 1.00 96.62 177 SER A O 1
ATOM 1403 N N . LEU A 1 178 ? -10.350 -6.910 8.307 1.00 95.88 178 LEU A N 1
ATOM 1404 C CA . LEU A 1 178 ? -10.470 -5.600 8.941 1.00 95.88 178 LEU A CA 1
ATOM 1405 C C . LEU A 1 178 ? -11.777 -5.470 9.738 1.00 95.88 178 LEU A C 1
ATOM 1407 O O . LEU A 1 178 ? -11.990 -4.457 10.406 1.00 95.88 178 LEU A O 1
ATOM 1411 N N . GLY A 1 179 ? -12.649 -6.482 9.682 1.00 95.19 179 GLY A N 1
ATOM 1412 C CA . GLY A 1 179 ? -13.983 -6.447 10.270 1.00 95.19 179 GLY A CA 1
ATOM 1413 C C . GLY A 1 179 ? -14.885 -5.441 9.556 1.00 95.19 179 GLY A C 1
ATOM 1414 O O . GLY A 1 179 ? -15.047 -5.488 8.339 1.00 95.19 179 GLY A O 1
ATOM 1415 N N . ASP A 1 180 ? -15.465 -4.520 10.320 1.00 95.25 180 ASP A N 1
ATOM 1416 C CA . ASP A 1 180 ? -16.380 -3.472 9.849 1.00 95.25 180 ASP A CA 1
ATOM 1417 C C . ASP A 1 180 ? -15.647 -2.195 9.381 1.00 95.25 180 ASP A C 1
ATOM 1419 O O . ASP A 1 180 ? -16.096 -1.063 9.558 1.00 95.25 180 ASP A O 1
ATOM 1423 N N . ARG A 1 181 ? -14.447 -2.365 8.830 1.00 95.06 181 ARG A N 1
ATOM 1424 C CA . ARG A 1 181 ? -13.588 -1.251 8.428 1.00 95.06 181 ARG A CA 1
ATOM 1425 C C . ARG A 1 181 ? -13.253 -1.313 6.951 1.00 95.06 181 ARG A C 1
ATOM 1427 O O . ARG A 1 181 ? -13.173 -2.392 6.359 1.00 95.06 181 ARG A O 1
ATOM 1434 N N . MET A 1 182 ? -13.022 -0.134 6.401 1.00 95.88 182 MET A N 1
ATOM 1435 C CA . MET A 1 182 ? -12.478 0.102 5.075 1.00 95.88 182 MET A CA 1
ATOM 1436 C C . MET A 1 182 ? -11.227 0.965 5.226 1.00 95.88 182 MET A C 1
ATOM 1438 O O . MET A 1 182 ? -11.233 1.915 6.009 1.00 95.88 182 MET A O 1
ATOM 1442 N N . LEU A 1 183 ? -10.160 0.638 4.501 1.00 97.25 183 LEU A N 1
ATOM 1443 C CA . LEU A 1 183 ? -8.956 1.470 4.456 1.00 97.25 183 LEU A CA 1
ATOM 1444 C C . LEU A 1 183 ? -8.899 2.209 3.124 1.00 97.25 183 LEU A C 1
ATOM 1446 O O . LEU A 1 183 ? -9.243 1.638 2.096 1.00 97.25 183 LEU A O 1
ATOM 1450 N N . PHE A 1 184 ? -8.422 3.444 3.144 1.00 96.69 184 PHE A N 1
ATOM 1451 C CA . PHE A 1 184 ? -8.043 4.204 1.962 1.00 96.69 184 PHE A CA 1
ATOM 1452 C C . PHE A 1 184 ? -6.531 4.393 1.990 1.00 96.69 184 PHE A C 1
ATOM 1454 O O . PHE A 1 184 ? -5.990 4.837 3.005 1.00 96.69 184 PHE A O 1
ATOM 1461 N N . VAL A 1 185 ? -5.851 4.044 0.901 1.00 95.75 185 VAL A N 1
ATOM 1462 C CA . VAL A 1 185 ? -4.402 4.216 0.741 1.00 95.75 185 VAL A CA 1
ATOM 1463 C C . VAL A 1 185 ? -4.093 4.927 -0.571 1.00 95.75 185 VAL A C 1
ATOM 1465 O O . VAL A 1 185 ? -4.549 4.523 -1.637 1.00 95.75 185 VAL A O 1
ATOM 1468 N N . SER A 1 186 ? -3.307 5.991 -0.505 1.00 93.94 186 SER A N 1
ATOM 1469 C CA . SER A 1 186 ? -2.750 6.673 -1.670 1.00 93.94 186 SER A CA 1
ATOM 1470 C C . SER A 1 186 ? -1.354 7.197 -1.344 1.00 93.94 186 SER A C 1
ATOM 1472 O O . SER A 1 186 ? -0.882 7.097 -0.207 1.00 93.94 186 SER A O 1
ATOM 1474 N N . LYS A 1 187 ? -0.663 7.744 -2.345 1.00 88.06 187 LYS A N 1
ATOM 1475 C CA . LYS A 1 187 ? 0.640 8.389 -2.139 1.00 88.06 187 LYS A CA 1
ATOM 1476 C C . LYS A 1 187 ? 0.520 9.603 -1.211 1.00 88.06 187 LYS A C 1
ATOM 1478 O O . LYS A 1 187 ? 1.388 9.809 -0.367 1.00 88.06 187 LYS A O 1
ATOM 1483 N N . SER A 1 188 ? -0.581 10.345 -1.318 1.00 88.25 188 SER A N 1
ATOM 1484 C CA . SER A 1 188 ? -0.874 11.513 -0.484 1.00 88.25 188 SER A CA 1
ATOM 1485 C C . SER A 1 188 ? -1.262 11.186 0.965 1.00 88.25 188 SER A C 1
ATOM 1487 O O . SER A 1 188 ? -1.255 12.076 1.816 1.00 88.25 188 SER A O 1
ATOM 1489 N N . GLY A 1 189 ? -1.595 9.934 1.287 1.00 91.62 189 GLY A N 1
ATOM 1490 C CA . GLY A 1 189 ? -1.873 9.545 2.665 1.00 91.62 189 GLY A CA 1
ATOM 1491 C C . GLY A 1 189 ? -2.714 8.287 2.802 1.00 91.62 189 GLY A C 1
ATOM 1492 O O . GLY A 1 189 ? -3.027 7.590 1.839 1.00 91.62 189 GLY A O 1
ATOM 1493 N N . SER A 1 190 ? -3.090 7.980 4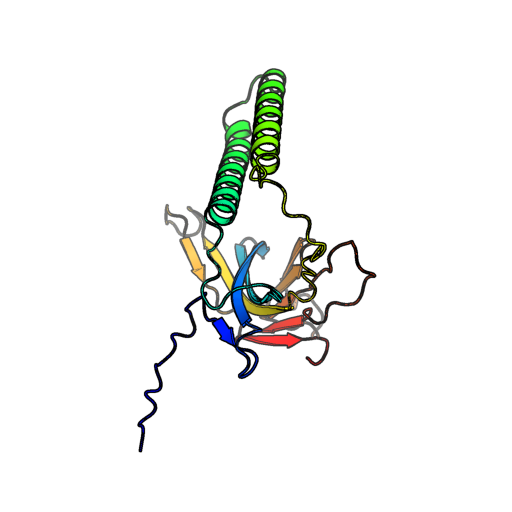.041 1.00 95.00 190 SER A N 1
ATOM 1494 C CA . SER A 1 190 ? -3.956 6.840 4.314 1.00 95.00 190 SER A CA 1
ATOM 1495 C C . SER A 1 190 ? -4.885 7.086 5.493 1.00 95.00 190 SER A C 1
ATOM 1497 O O . SER A 1 190 ? -4.549 7.818 6.424 1.00 95.00 190 SER A O 1
ATOM 1499 N N . VAL A 1 191 ? -6.082 6.503 5.430 1.00 96.06 191 VAL A N 1
ATOM 1500 C CA . VAL A 1 191 ? -7.123 6.686 6.447 1.00 96.06 191 VAL A CA 1
ATOM 1501 C C . VAL A 1 191 ? -7.980 5.433 6.587 1.00 96.06 191 VAL A C 1
ATOM 1503 O O . VAL A 1 191 ? -8.290 4.756 5.610 1.00 96.06 191 VAL A O 1
ATOM 1506 N N . SER A 1 192 ? -8.392 5.130 7.816 1.00 96.00 192 SER A N 1
ATOM 1507 C CA . SER A 1 192 ? -9.349 4.067 8.112 1.00 96.00 192 SER A CA 1
ATOM 1508 C C . SER A 1 192 ? -10.735 4.645 8.379 1.00 96.00 192 SER A C 1
ATOM 1510 O O . SER A 1 192 ? -10.888 5.560 9.185 1.00 96.00 192 SER A O 1
ATOM 1512 N N . VAL A 1 193 ? -11.761 4.039 7.789 1.00 94.38 193 VAL A N 1
ATOM 1513 C CA . VAL A 1 193 ? -13.163 4.431 7.956 1.00 94.38 193 VAL A CA 1
ATOM 1514 C C . VAL A 1 193 ? -13.969 3.267 8.531 1.00 94.38 193 VAL A C 1
ATOM 1516 O O . VAL A 1 193 ? -13.859 2.125 8.081 1.00 94.38 193 VAL A O 1
ATOM 1519 N N . GLN A 1 194 ? -14.781 3.559 9.549 1.00 93.81 194 GLN A N 1
ATOM 1520 C CA . GLN A 1 194 ? -15.744 2.616 10.121 1.00 93.81 194 GLN A CA 1
ATOM 1521 C C . GLN A 1 194 ? -16.999 2.572 9.242 1.00 93.81 194 GLN A C 1
ATOM 1523 O O . GLN A 1 194 ? -17.673 3.591 9.090 1.00 93.81 194 GLN A O 1
ATOM 1528 N N . VAL A 1 195 ? -17.334 1.397 8.710 1.00 92.50 195 VAL A N 1
ATOM 1529 C CA . VAL A 1 195 ? -18.419 1.232 7.732 1.00 92.50 195 VAL A CA 1
ATOM 1530 C C . VAL A 1 195 ? -19.801 1.267 8.386 1.00 92.50 195 VAL A C 1
ATOM 1532 O O . VAL A 1 195 ? -20.696 1.905 7.848 1.00 92.50 195 VAL A O 1
ATOM 1535 N N . SER A 1 196 ? -19.987 0.715 9.589 1.00 88.94 196 SER A N 1
ATOM 1536 C CA . SER A 1 196 ? -21.282 0.791 10.303 1.00 88.94 196 SER A CA 1
ATOM 1537 C C . SER A 1 196 ? -21.768 2.210 10.612 1.00 88.94 196 SER A C 1
ATOM 1539 O O . SER A 1 196 ? -22.934 2.396 10.953 1.00 88.94 196 SER A O 1
ATOM 1541 N N . LYS A 1 197 ? -20.890 3.217 10.531 1.00 85.12 197 LYS A N 1
ATOM 1542 C CA . LYS A 1 197 ? -21.252 4.630 10.723 1.00 85.12 197 LYS A CA 1
ATOM 1543 C C . LYS A 1 197 ? -21.659 5.327 9.424 1.00 85.12 197 LYS A C 1
ATOM 1545 O O . LYS A 1 197 ? -22.213 6.421 9.483 1.00 85.12 197 LYS A O 1
ATOM 1550 N N . SER A 1 198 ? -21.350 4.732 8.277 1.00 78.94 198 SER A N 1
ATOM 1551 C CA . SER A 1 198 ? -21.750 5.214 6.956 1.00 78.94 198 SER A CA 1
ATOM 1552 C C . SER A 1 198 ? -23.017 4.503 6.489 1.00 78.94 198 SER A C 1
ATOM 1554 O O . SER A 1 198 ? -23.276 3.377 6.901 1.00 78.94 198 SER A O 1
ATOM 1556 N N . ASN A 1 199 ? -23.792 5.150 5.618 1.00 71.06 199 ASN A N 1
ATOM 1557 C CA . ASN A 1 199 ? -24.932 4.518 4.950 1.00 71.06 199 ASN A CA 1
ATOM 1558 C C . ASN A 1 199 ? -24.503 3.205 4.258 1.00 71.06 199 ASN A C 1
ATOM 1560 O O . ASN A 1 199 ? -23.342 3.076 3.866 1.00 71.06 199 ASN A O 1
ATOM 1564 N N . ASP A 1 200 ? -25.445 2.270 4.081 1.00 76.94 200 ASP A N 1
ATOM 1565 C CA . ASP A 1 200 ? -25.270 0.855 3.671 1.00 76.94 200 ASP A CA 1
ATOM 1566 C C . ASP A 1 200 ? -24.501 0.579 2.349 1.00 76.94 200 ASP A C 1
ATOM 1568 O O . ASP A 1 200 ? -24.407 -0.564 1.902 1.00 76.94 200 ASP A O 1
ATOM 1572 N N . GLU A 1 201 ? -23.932 1.590 1.698 1.00 85.06 201 GLU A N 1
ATOM 1573 C CA . GLU A 1 201 ? -23.255 1.480 0.402 1.00 85.06 201 GLU A CA 1
ATOM 1574 C C . GLU A 1 201 ? -21.751 1.180 0.506 1.00 85.06 201 GLU A C 1
ATOM 1576 O O . GLU A 1 201 ? -21.149 0.691 -0.458 1.00 85.06 201 GLU A O 1
ATOM 1581 N N . LEU A 1 202 ? -21.113 1.447 1.653 1.00 87.50 202 LEU A N 1
ATOM 1582 C CA . LEU A 1 202 ? -19.677 1.207 1.805 1.00 87.50 202 LEU A CA 1
ATOM 1583 C C . LEU A 1 202 ? -19.372 -0.279 2.027 1.00 87.50 202 LEU A C 1
ATOM 1585 O O . LEU A 1 202 ? -19.963 -0.969 2.857 1.00 87.50 202 LEU A O 1
ATOM 1589 N N . LYS A 1 203 ? -18.384 -0.785 1.287 1.00 91.50 203 LYS A N 1
ATOM 1590 C CA . LYS A 1 203 ? -17.940 -2.177 1.391 1.00 91.50 203 LYS A CA 1
ATOM 1591 C C . LYS A 1 203 ? -17.030 -2.353 2.609 1.00 91.50 203 LYS A C 1
ATOM 1593 O O . LYS A 1 203 ? -16.003 -1.700 2.737 1.00 91.50 203 LYS A O 1
ATOM 1598 N N . LYS A 1 204 ? -17.366 -3.267 3.511 1.00 94.81 204 LYS A N 1
ATOM 1599 C CA . LYS A 1 204 ? -16.484 -3.631 4.633 1.00 94.81 204 LYS A CA 1
ATOM 1600 C C . LYS A 1 204 ? -15.344 -4.550 4.190 1.00 94.81 204 LYS A C 1
ATOM 1602 O O . LYS A 1 204 ? -15.419 -5.178 3.137 1.00 94.81 204 LYS A O 1
ATOM 1607 N N . ASN A 1 205 ? -14.321 -4.666 5.031 1.00 96.69 205 ASN A N 1
ATOM 1608 C CA . ASN A 1 205 ? -13.199 -5.586 4.853 1.00 96.69 205 ASN A CA 1
ATOM 1609 C C . ASN A 1 205 ? -12.446 -5.423 3.517 1.00 96.69 205 ASN A C 1
ATOM 1611 O O . ASN A 1 205 ? -12.093 -6.401 2.851 1.00 96.69 205 ASN A O 1
ATOM 1615 N N . CYS A 1 206 ? -12.218 -4.176 3.109 1.00 97.00 206 CYS A N 1
ATOM 1616 C CA . CYS A 1 206 ? -11.530 -3.877 1.860 1.00 97.00 206 CYS A CA 1
ATOM 1617 C C . CYS A 1 206 ? -10.622 -2.648 1.965 1.00 97.00 206 CYS A C 1
ATOM 1619 O O . CYS A 1 206 ? -10.705 -1.861 2.913 1.00 97.00 206 CYS A O 1
ATOM 1621 N N . ILE A 1 207 ? -9.736 -2.522 0.982 1.00 97.69 207 ILE A N 1
ATOM 1622 C CA . ILE A 1 207 ? -8.789 -1.423 0.828 1.00 97.69 207 ILE A CA 1
ATOM 1623 C C . ILE A 1 207 ? -9.102 -0.728 -0.492 1.00 97.69 207 ILE A C 1
ATOM 1625 O O . ILE A 1 207 ? -9.005 -1.337 -1.555 1.00 97.69 207 ILE A O 1
ATOM 1629 N N . PHE A 1 208 ? -9.472 0.540 -0.423 1.00 95.94 208 PHE A N 1
ATOM 1630 C CA . PHE A 1 208 ? -9.548 1.437 -1.563 1.00 95.94 208 PHE A CA 1
ATOM 1631 C C . PHE A 1 208 ? -8.169 2.025 -1.791 1.00 95.94 208 PHE A C 1
ATOM 1633 O O . PHE A 1 208 ? -7.546 2.529 -0.857 1.00 95.94 208 PHE A O 1
ATOM 1640 N N . PHE A 1 209 ? -7.692 1.959 -3.024 1.00 95.50 209 PHE A N 1
ATOM 1641 C CA . PHE A 1 209 ? -6.388 2.489 -3.366 1.00 95.50 209 PHE A CA 1
ATOM 1642 C C . PHE A 1 209 ? -6.445 3.310 -4.642 1.00 95.50 209 PHE A C 1
ATOM 1644 O O . PHE A 1 209 ? -7.142 2.957 -5.597 1.00 95.50 209 PHE A O 1
ATOM 1651 N N . VAL A 1 210 ? -5.717 4.422 -4.621 1.00 92.38 210 VAL A N 1
ATOM 1652 C CA . VAL A 1 210 ? -5.596 5.343 -5.749 1.00 92.38 210 VAL A CA 1
ATOM 1653 C C . VAL A 1 210 ? -4.127 5.433 -6.118 1.00 92.38 210 VAL A C 1
ATOM 1655 O O . VAL A 1 210 ? -3.286 5.717 -5.262 1.00 92.38 210 VAL A O 1
ATOM 1658 N N . GLU A 1 211 ? -3.838 5.165 -7.386 1.00 87.62 211 GLU A N 1
ATOM 1659 C CA . GLU A 1 211 ? -2.520 5.413 -7.951 1.00 87.62 211 GLU A CA 1
ATOM 1660 C C . GLU A 1 211 ? -2.470 6.856 -8.449 1.00 87.62 211 GLU A C 1
ATOM 1662 O O . GLU A 1 211 ? -3.248 7.250 -9.318 1.00 87.62 211 GLU A O 1
ATOM 1667 N N . GLU A 1 212 ? -1.580 7.644 -7.858 1.00 80.00 212 GLU A N 1
ATOM 1668 C CA . GLU A 1 212 ? -1.315 9.017 -8.278 1.00 80.00 212 GLU A CA 1
ATOM 1669 C C . GLU A 1 212 ? -0.195 8.970 -9.326 1.00 80.00 212 GLU A C 1
ATOM 1671 O O . GLU A 1 212 ? 0.892 8.464 -9.039 1.00 80.00 212 GLU A O 1
ATOM 1676 N N . GLU A 1 213 ? -0.472 9.449 -10.544 1.00 71.06 213 GLU A N 1
ATOM 1677 C CA . GLU A 1 213 ? 0.537 9.555 -11.606 1.00 71.06 213 GLU A CA 1
ATOM 1678 C C . GLU A 1 213 ? 1.660 10.524 -11.194 1.00 71.06 213 GLU A C 1
ATOM 1680 O O . GLU A 1 213 ? 1.472 11.421 -10.367 1.00 71.06 213 GLU A O 1
ATOM 1685 N N . PHE A 1 214 ? 2.856 10.316 -11.748 1.00 64.38 214 PHE A N 1
ATOM 1686 C CA . PHE A 1 214 ? 3.980 11.232 -11.560 1.00 64.38 214 PHE A CA 1
ATOM 1687 C C . PHE A 1 214 ? 3.655 12.601 -12.180 1.00 64.38 214 PHE A C 1
ATOM 1689 O O . PHE A 1 214 ? 2.978 12.673 -13.203 1.00 64.38 214 PHE A O 1
ATOM 1696 N N . GLU A 1 215 ? 4.131 13.676 -11.542 1.00 61.53 215 GLU A N 1
ATOM 1697 C CA . GLU A 1 215 ? 3.722 15.073 -11.789 1.00 61.53 215 GLU A CA 1
ATOM 1698 C C . GLU A 1 215 ? 3.932 15.574 -13.233 1.00 61.53 215 GLU A C 1
ATOM 1700 O O . GLU A 1 215 ? 3.357 16.596 -13.604 1.00 61.53 215 GLU A O 1
ATOM 1705 N N . ASP A 1 216 ? 4.691 14.850 -14.058 1.00 65.62 216 ASP A N 1
ATOM 1706 C CA . ASP A 1 216 ? 5.066 15.280 -15.409 1.00 65.62 216 ASP A CA 1
ATOM 1707 C C . ASP A 1 216 ? 4.051 14.921 -16.509 1.00 65.62 216 ASP A C 1
ATOM 1709 O O . ASP A 1 216 ? 4.176 15.410 -17.633 1.00 65.62 216 ASP A O 1
ATOM 1713 N N . TYR A 1 217 ? 3.016 14.123 -16.213 1.00 58.66 217 TYR A N 1
ATOM 1714 C CA . TYR A 1 217 ? 1.999 13.740 -17.200 1.00 58.66 217 TYR A CA 1
ATOM 1715 C C . TYR A 1 217 ? 0.605 14.286 -16.846 1.00 58.66 217 TYR A C 1
ATOM 1717 O O . TYR A 1 217 ? 0.241 14.382 -15.672 1.00 58.66 217 TYR A O 1
ATOM 1725 N N . PRO A 1 218 ? -0.196 14.698 -17.851 1.00 57.22 218 PRO A N 1
ATOM 1726 C CA . PRO A 1 218 ? -1.534 15.228 -17.618 1.00 57.22 218 PRO A CA 1
ATOM 1727 C C . PRO A 1 218 ? -2.388 14.190 -16.891 1.00 57.22 218 PRO A C 1
ATOM 1729 O O . PRO A 1 218 ? -2.486 13.065 -17.359 1.00 57.22 218 PRO A O 1
ATOM 1732 N N . THR A 1 219 ? -3.019 14.621 -15.793 1.00 57.31 219 THR A N 1
ATOM 1733 C CA . THR A 1 219 ? -3.858 13.867 -14.840 1.00 57.31 219 THR A CA 1
ATOM 1734 C C . THR A 1 219 ? -4.869 12.921 -15.497 1.00 57.31 219 THR A C 1
ATOM 1736 O O . THR A 1 219 ? -6.076 13.182 -15.534 1.00 57.31 219 THR A O 1
ATOM 1739 N N . THR A 1 220 ? -4.402 11.777 -15.986 1.00 62.91 220 THR A N 1
ATOM 1740 C CA . THR A 1 220 ? -5.280 10.678 -16.343 1.00 62.91 220 THR A CA 1
ATOM 1741 C C . THR A 1 220 ? -5.556 9.859 -15.092 1.00 62.91 220 THR A C 1
ATOM 1743 O O . THR A 1 220 ? -4.728 9.707 -14.197 1.00 62.91 220 THR A O 1
ATOM 1746 N N . ILE A 1 221 ? -6.795 9.385 -14.956 1.00 64.25 221 ILE A N 1
ATOM 1747 C CA . ILE A 1 221 ? -7.137 8.470 -13.869 1.00 64.25 221 ILE A CA 1
ATOM 1748 C C . ILE A 1 221 ? -6.344 7.192 -14.127 1.00 64.25 221 ILE A C 1
ATOM 1750 O O . ILE A 1 221 ? -6.658 6.455 -15.066 1.00 64.25 221 ILE A O 1
ATOM 1754 N N . SER A 1 222 ? -5.333 6.936 -13.294 1.00 73.56 222 SER A N 1
ATOM 1755 C CA . SER A 1 222 ? -4.517 5.735 -13.418 1.00 73.56 222 SER A CA 1
ATOM 1756 C C . SER A 1 222 ? -5.400 4.489 -13.368 1.00 73.56 222 SER A C 1
ATOM 1758 O O . SER A 1 222 ? -6.213 4.299 -12.450 1.00 73.56 222 SER A O 1
ATOM 1760 N N . ARG A 1 223 ? -5.215 3.616 -14.365 1.00 82.38 223 ARG A N 1
ATOM 1761 C CA . ARG A 1 223 ? -5.936 2.338 -14.508 1.00 82.38 223 ARG A CA 1
ATOM 1762 C C . ARG A 1 223 ? -5.719 1.400 -13.326 1.00 82.38 223 ARG A C 1
ATOM 1764 O O . ARG A 1 223 ? -6.520 0.493 -13.113 1.00 82.38 223 ARG A O 1
ATOM 1771 N N . GLU A 1 224 ? -4.665 1.634 -12.552 1.00 87.75 224 GLU A N 1
ATOM 1772 C CA . GLU A 1 224 ? -4.338 0.822 -11.391 1.00 87.75 224 GLU A CA 1
ATOM 1773 C C . GLU A 1 224 ? -5.113 1.198 -10.132 1.00 87.75 224 GLU A C 1
ATOM 1775 O O . GLU A 1 224 ? -4.986 0.495 -9.142 1.00 87.75 224 GLU A O 1
ATOM 1780 N N . SER A 1 225 ? -5.968 2.221 -10.142 1.00 92.31 225 SER A N 1
ATOM 1781 C CA . SER A 1 225 ? -6.836 2.502 -8.990 1.00 92.31 225 SER A CA 1
ATOM 1782 C C . SER A 1 225 ? -7.951 1.452 -8.841 1.00 92.31 225 SER A C 1
ATOM 1784 O O . SER A 1 225 ? -8.532 0.979 -9.827 1.00 92.31 225 SER A O 1
ATOM 1786 N N . GLY A 1 226 ? -8.306 1.098 -7.602 1.00 95.00 226 GLY A N 1
ATOM 1787 C CA . GLY A 1 226 ? -9.327 0.077 -7.372 1.00 95.00 226 GLY A CA 1
ATOM 1788 C C . GLY A 1 226 ? -9.642 -0.249 -5.914 1.00 95.00 226 GLY A C 1
ATOM 1789 O O . GLY A 1 226 ? -9.349 0.504 -4.987 1.00 95.00 226 GLY A O 1
ATOM 1790 N N . ILE A 1 227 ? -10.285 -1.406 -5.732 1.00 96.06 227 ILE A N 1
ATOM 1791 C CA . ILE A 1 227 ? -10.694 -1.962 -4.439 1.00 96.06 227 ILE A CA 1
ATOM 1792 C C . ILE A 1 227 ? -10.066 -3.345 -4.280 1.00 96.06 227 ILE A C 1
ATOM 1794 O O . ILE A 1 227 ? -10.294 -4.228 -5.106 1.00 96.06 227 ILE A O 1
ATOM 1798 N N . PHE A 1 228 ? -9.316 -3.559 -3.206 1.00 97.06 228 PHE A N 1
ATOM 1799 C CA . PHE A 1 228 ? -8.812 -4.868 -2.805 1.00 97.06 228 PHE A CA 1
ATOM 1800 C C . PHE A 1 228 ? -9.665 -5.455 -1.681 1.00 97.06 228 PHE A C 1
ATOM 1802 O O . PHE A 1 228 ? -9.807 -4.858 -0.615 1.00 97.06 228 PHE A O 1
ATOM 1809 N N . TYR A 1 229 ? -10.220 -6.641 -1.906 1.00 97.12 229 TYR A N 1
ATOM 1810 C CA . TYR A 1 229 ? -11.017 -7.372 -0.927 1.00 97.12 229 TYR A CA 1
ATOM 1811 C C . TYR A 1 229 ? -10.128 -8.347 -0.162 1.00 97.12 229 TYR A C 1
ATOM 1813 O O . TYR A 1 229 ? -9.563 -9.262 -0.756 1.00 97.12 229 TYR A O 1
ATOM 1821 N N . LEU A 1 230 ? -10.031 -8.194 1.162 1.00 96.19 230 LEU A N 1
ATOM 1822 C CA . LEU A 1 230 ? -9.170 -9.064 1.973 1.00 96.19 230 LEU A CA 1
ATOM 1823 C C . LEU A 1 230 ? -9.696 -10.499 2.070 1.00 96.19 230 LEU A C 1
ATOM 1825 O O . LEU A 1 230 ? -8.915 -11.421 2.262 1.00 96.19 230 LEU A O 1
ATOM 1829 N N . GLU A 1 231 ? -11.012 -10.693 1.963 1.00 95.12 231 GLU A N 1
ATOM 1830 C CA . GLU A 1 231 ? -11.651 -11.999 2.162 1.00 95.12 231 GLU A CA 1
ATOM 1831 C C . GLU A 1 231 ? -11.234 -13.039 1.116 1.00 95.12 231 GLU A C 1
ATOM 1833 O O . GLU A 1 231 ? -11.050 -14.209 1.441 1.00 95.12 231 GLU A O 1
ATOM 1838 N N . ASN A 1 232 ? -11.077 -12.609 -0.134 1.00 96.00 232 ASN A N 1
ATOM 1839 C CA . ASN A 1 232 ? -10.737 -13.467 -1.267 1.00 96.00 232 ASN A CA 1
ATOM 1840 C C . ASN A 1 232 ? -9.472 -13.007 -2.006 1.00 96.00 232 ASN A C 1
ATOM 1842 O O . ASN A 1 232 ? -9.207 -13.492 -3.103 1.00 96.00 232 ASN A O 1
ATOM 1846 N N . GLU A 1 233 ? -8.736 -12.054 -1.428 1.00 96.19 233 GLU A N 1
ATOM 1847 C CA . GLU A 1 233 ? -7.515 -11.460 -1.983 1.00 96.19 233 GLU A CA 1
ATOM 1848 C C . GLU A 1 233 ? -7.675 -10.963 -3.437 1.00 96.19 233 GLU A C 1
ATOM 1850 O O . GLU A 1 233 ? -6.736 -10.984 -4.231 1.00 96.19 233 GLU A O 1
ATOM 1855 N N . ARG A 1 234 ? -8.880 -10.504 -3.808 1.00 96.25 234 ARG A N 1
ATOM 1856 C CA . ARG A 1 234 ? -9.194 -10.046 -5.167 1.00 96.25 234 ARG A CA 1
ATOM 1857 C C . ARG A 1 234 ? -9.066 -8.532 -5.294 1.00 96.25 234 ARG A C 1
ATOM 1859 O O . ARG A 1 234 ? -9.598 -7.784 -4.477 1.00 96.25 234 ARG A O 1
ATOM 1866 N N . ILE A 1 235 ? -8.489 -8.084 -6.408 1.00 95.81 235 ILE A N 1
ATOM 1867 C CA . ILE A 1 235 ? -8.540 -6.687 -6.855 1.00 95.81 235 ILE A CA 1
ATOM 1868 C C . ILE A 1 235 ? -9.718 -6.495 -7.822 1.00 95.81 235 ILE A C 1
ATOM 1870 O O . ILE A 1 235 ? -9.897 -7.250 -8.779 1.00 95.81 235 ILE A O 1
ATOM 1874 N N . GLN A 1 236 ? -10.529 -5.470 -7.584 1.00 95.12 236 GLN A N 1
ATOM 1875 C CA . GLN A 1 236 ? -11.493 -4.921 -8.531 1.00 95.12 236 GLN A CA 1
ATOM 1876 C C . GLN A 1 236 ? -10.988 -3.552 -8.990 1.00 95.12 236 GLN A C 1
ATOM 1878 O O . GLN A 1 236 ? -11.030 -2.593 -8.222 1.00 95.12 236 GLN A O 1
ATOM 1883 N N . ARG A 1 237 ? -10.512 -3.473 -10.234 1.00 92.88 237 ARG A N 1
ATOM 1884 C CA . ARG A 1 237 ? -10.075 -2.218 -10.859 1.00 92.88 237 ARG A CA 1
ATOM 1885 C C . ARG A 1 237 ? -11.271 -1.424 -11.377 1.00 92.88 237 ARG A C 1
ATOM 1887 O O . ARG A 1 237 ? -12.292 -2.009 -11.747 1.00 92.88 237 ARG A O 1
ATOM 1894 N N . SER A 1 238 ? -11.133 -0.102 -11.398 1.00 84.50 238 SER A N 1
ATOM 1895 C CA . SER A 1 238 ? -12.167 0.812 -11.906 1.00 84.50 238 SER A CA 1
ATOM 1896 C C . SER A 1 238 ? -12.315 0.748 -13.429 1.00 84.50 238 SER A C 1
ATOM 1898 O O . SER A 1 238 ? -13.403 0.984 -13.951 1.00 84.50 238 SER A O 1
ATOM 1900 N N . LEU A 1 239 ? -11.235 0.406 -14.136 1.00 75.31 239 LEU A N 1
ATOM 1901 C CA . LEU A 1 239 ? -11.202 0.246 -15.587 1.00 75.31 239 LEU A CA 1
ATOM 1902 C C . LEU A 1 239 ? -10.807 -1.199 -15.939 1.00 75.31 239 LEU A C 1
ATOM 1904 O O . LEU A 1 239 ? -9.952 -1.770 -15.256 1.00 75.31 239 LEU A O 1
ATOM 1908 N N . PRO A 1 240 ? -11.427 -1.814 -16.963 1.00 69.06 240 PRO A N 1
ATOM 1909 C CA . PRO A 1 240 ? -10.986 -3.110 -17.463 1.00 69.06 240 PRO A CA 1
ATOM 1910 C C . PRO A 1 240 ? -9.562 -2.987 -18.026 1.00 69.06 240 PRO A C 1
ATOM 1912 O O . PRO A 1 240 ? -9.269 -2.059 -18.782 1.00 69.06 240 PRO A O 1
ATOM 1915 N N . SER A 1 241 ? -8.695 -3.908 -17.601 1.00 54.81 241 SER A N 1
ATOM 1916 C CA . SER A 1 241 ? -7.330 -4.111 -18.101 1.00 54.81 241 SER A CA 1
ATOM 1917 C C . SER A 1 241 ? -7.329 -4.927 -19.382 1.00 54.81 241 SER A C 1
ATOM 1919 O O . SER A 1 241 ? -8.040 -5.961 -19.367 1.00 54.81 241 SER A O 1
#

Radius of gyration: 23.98 Å; chains: 1; bounding box: 65×64×63 Å

Secondary structure (DSSP, 8-state):
----------TT-TTEEEESSTTSS-EEEEEEEEEEEEEEETTEEEEEEEEEEEEEEE--SS--SS-----HHHHHHHHHHHHHHHHHHHHHHHHHHH-SS-HHHHHHHHHHHHHHHHHHHHHHHH---------------------EEEEEEEEEEEEEPTTSSS-SS-EEEEES--SSEEEEEETTEEEEEEGGGS-TTSPSSEEEE-PPPPTTS-----TT-EEEETTTTEEEESS--

pLDDT: mean 74.6, std 17.17, range [30.5, 97.81]